Protein AF-A0A953C8E3-F1 (afdb_monomer_lite)

Sequence (201 aa):
MTFVEYAIRAIGLFYAFGAVFLIRQMAMAEVLDRALAAIELKGEQKKQVVRRWLLGAGAALTGASGVAALLMSSWALPLFAVNMVLQAGWLVWAATAFPPEDEEDALGRRRTMNAAFFYATVTVTVFALGFEGCLRPWDEWQSAVPVAAATLAYFVYLARSLSGMWRPARDDRPEPTDDYDPPKPDDDYLDDLAPIDRNRD

Secondary structure (DSSP, 8-state):
--HHHHHHHHHHHHHHHHHHHHHHHHHHHHHHHHHHHHHH-PPPPHHHHHHHHHHHHHHHHHHHHHHHHHTTBTTHHHHHHHHHHHHHHHHHHHHHHS---SHHHHHHHHHHHHHHHHHHHHHHHHHHHHHTT-SBPSS-HHHHHHHHHHHHHHHHHHHHHHHHTT-PPP--SPP--TT--PPPP-GGGSSS---------

pLDDT: mean 77.54, std 12.67, range [49.22, 94.56]

Structure (mmCIF, N/CA/C/O backbone):
data_AF-A0A953C8E3-F1
#
_entry.id   AF-A0A953C8E3-F1
#
loop_
_atom_site.group_PDB
_atom_site.id
_atom_site.type_symbol
_atom_site.label_atom_id
_atom_site.label_alt_id
_atom_site.label_comp_id
_atom_site.label_asym_id
_atom_site.label_entity_id
_atom_site.label_seq_id
_atom_site.pdbx_PDB_ins_code
_atom_site.Cartn_x
_atom_site.Cartn_y
_atom_site.Cartn_z
_atom_site.occupancy
_atom_site.B_iso_or_equiv
_atom_site.auth_seq_id
_atom_site.auth_comp_id
_atom_site.auth_asym_id
_atom_site.auth_atom_id
_atom_site.pdbx_PDB_model_num
ATOM 1 N N . MET A 1 1 ? 8.558 6.754 -24.030 1.00 60.25 1 MET A N 1
ATOM 2 C CA . MET A 1 1 ? 7.653 6.589 -22.878 1.00 60.25 1 MET A CA 1
ATOM 3 C C . MET A 1 1 ? 6.267 6.306 -23.408 1.00 60.25 1 MET A C 1
ATOM 5 O O . MET A 1 1 ? 5.758 7.107 -24.186 1.00 60.25 1 MET A O 1
ATOM 9 N N . THR A 1 2 ? 5.707 5.146 -23.082 1.00 84.12 2 THR A N 1
ATOM 10 C CA . THR A 1 2 ? 4.377 4.735 -23.556 1.00 84.12 2 THR A CA 1
ATOM 11 C C . THR A 1 2 ? 3.287 5.335 -22.657 1.00 84.12 2 THR A C 1
ATOM 13 O O . THR A 1 2 ? 3.536 5.680 -21.504 1.00 84.12 2 THR A O 1
ATOM 16 N N . PHE A 1 3 ? 2.058 5.487 -23.164 1.00 89.12 3 PHE A N 1
ATOM 17 C CA . PHE A 1 3 ? 0.912 5.974 -22.373 1.00 89.12 3 PHE A CA 1
ATOM 18 C C . PHE A 1 3 ? 0.700 5.156 -21.083 1.00 89.12 3 PHE A C 1
ATOM 20 O O . PHE A 1 3 ? 0.414 5.711 -20.022 1.00 89.12 3 PHE A O 1
ATOM 27 N N . VAL A 1 4 ? 0.915 3.841 -21.171 1.00 87.44 4 VAL A N 1
ATOM 28 C CA . VAL A 1 4 ? 0.785 2.887 -20.062 1.00 87.44 4 VAL A CA 1
ATOM 29 C C . VAL A 1 4 ? 1.763 3.202 -18.927 1.00 87.44 4 VAL A C 1
ATOM 31 O O . VAL A 1 4 ? 1.384 3.144 -17.758 1.00 87.44 4 VAL A O 1
ATOM 34 N N . GLU A 1 5 ? 2.993 3.617 -19.243 1.00 87.00 5 GLU A N 1
ATOM 35 C CA . GLU A 1 5 ? 3.969 4.000 -18.220 1.00 87.00 5 GLU A CA 1
ATOM 36 C C . GLU A 1 5 ? 3.501 5.206 -17.397 1.00 87.00 5 GLU A C 1
ATOM 38 O O . GLU A 1 5 ? 3.586 5.199 -16.167 1.00 87.00 5 GLU A O 1
ATOM 43 N N . TYR A 1 6 ? 2.982 6.242 -18.062 1.00 90.50 6 TYR A N 1
ATOM 44 C CA . TYR A 1 6 ? 2.448 7.420 -17.376 1.00 90.50 6 TYR A CA 1
ATOM 45 C C . TYR A 1 6 ? 1.225 7.076 -16.528 1.00 90.50 6 TYR A C 1
ATOM 47 O O . TYR A 1 6 ? 1.117 7.563 -15.402 1.00 90.50 6 TYR A O 1
ATOM 55 N N . ALA A 1 7 ? 0.344 6.207 -17.030 1.00 92.38 7 ALA A N 1
ATOM 56 C CA . ALA A 1 7 ? -0.814 5.735 -16.282 1.00 92.38 7 ALA A CA 1
ATOM 57 C C . ALA A 1 7 ? -0.392 5.012 -14.992 1.00 92.38 7 ALA A C 1
ATOM 59 O O . ALA A 1 7 ? -0.879 5.348 -13.914 1.00 92.38 7 ALA A O 1
ATOM 60 N N . ILE A 1 8 ? 0.573 4.089 -15.066 1.00 92.25 8 ILE A N 1
ATOM 61 C CA . ILE A 1 8 ? 1.075 3.368 -13.887 1.00 92.25 8 ILE A CA 1
ATOM 62 C C . ILE A 1 8 ? 1.775 4.297 -12.901 1.00 92.25 8 ILE A C 1
ATOM 64 O O . ILE A 1 8 ? 1.586 4.150 -11.696 1.00 92.25 8 ILE A O 1
ATOM 68 N N . ARG A 1 9 ? 2.518 5.302 -13.373 1.00 92.50 9 ARG A N 1
ATOM 69 C CA . ARG A 1 9 ? 3.100 6.312 -12.478 1.00 92.50 9 ARG A CA 1
ATOM 70 C C . ARG A 1 9 ? 2.033 7.139 -11.773 1.00 92.50 9 ARG A C 1
ATOM 72 O O . ARG A 1 9 ? 2.141 7.352 -10.570 1.00 92.50 9 ARG A O 1
ATOM 79 N N . ALA A 1 10 ? 0.996 7.570 -12.488 1.00 93.69 10 ALA A N 1
ATOM 80 C CA . ALA A 1 10 ? -0.120 8.303 -11.897 1.00 93.69 10 ALA A CA 1
ATOM 81 C C . ALA A 1 10 ? -0.870 7.454 -10.857 1.00 93.69 10 ALA A C 1
ATOM 83 O O . ALA A 1 10 ? -1.188 7.940 -9.774 1.00 93.69 10 ALA A O 1
ATOM 84 N N . ILE A 1 11 ? -1.084 6.168 -11.142 1.00 93.44 11 ILE A N 1
ATOM 85 C CA . ILE A 1 11 ? -1.693 5.215 -10.205 1.00 93.44 11 ILE A CA 1
ATOM 86 C C . ILE A 1 11 ? -0.783 4.973 -8.993 1.00 93.44 11 ILE A C 1
ATOM 88 O O . ILE A 1 11 ? -1.252 4.972 -7.856 1.00 93.44 11 ILE A O 1
ATOM 92 N N . GLY A 1 12 ? 0.524 4.819 -9.209 1.00 91.81 12 GLY A N 1
ATOM 93 C CA . GLY A 1 12 ? 1.506 4.679 -8.138 1.00 91.81 12 GLY A CA 1
ATOM 94 C C . GLY A 1 12 ? 1.523 5.897 -7.215 1.00 91.81 12 GLY A C 1
ATOM 95 O O . GLY A 1 12 ? 1.496 5.754 -5.992 1.00 91.81 12 GLY A O 1
ATOM 96 N N . LEU A 1 13 ? 1.458 7.096 -7.800 1.00 93.88 13 LEU A N 1
ATOM 97 C CA . LEU A 1 13 ? 1.312 8.355 -7.075 1.00 93.88 13 LEU A CA 1
ATOM 98 C C . LEU A 1 13 ? 0.013 8.381 -6.260 1.00 93.88 13 LEU A C 1
ATOM 100 O O . LEU A 1 13 ? 0.035 8.721 -5.078 1.00 93.88 13 LEU A O 1
ATOM 104 N N . PHE A 1 14 ? -1.104 7.978 -6.868 1.00 94.56 14 PHE A N 1
ATOM 105 C CA . PHE A 1 14 ? -2.400 7.885 -6.201 1.00 94.56 14 PHE A CA 1
ATOM 106 C C . PHE A 1 14 ? -2.356 6.946 -4.987 1.00 94.56 14 PHE A C 1
ATOM 108 O O . PHE A 1 14 ? -2.816 7.330 -3.915 1.00 94.56 14 PHE A O 1
ATOM 115 N N . TYR A 1 15 ? -1.755 5.760 -5.103 1.00 92.25 15 TYR A N 1
ATOM 116 C CA . TYR A 1 15 ? -1.621 4.833 -3.974 1.00 92.25 15 TYR A CA 1
ATOM 117 C C . TYR A 1 15 ? -0.673 5.344 -2.886 1.00 92.25 15 TYR A C 1
ATOM 119 O O . TYR A 1 15 ? -0.983 5.208 -1.701 1.00 92.25 15 TYR A O 1
ATOM 127 N N . ALA A 1 16 ? 0.437 5.984 -3.261 1.00 90.94 16 ALA A N 1
ATOM 128 C CA . ALA A 1 16 ? 1.352 6.594 -2.303 1.00 90.94 16 ALA A CA 1
ATOM 129 C C . ALA A 1 16 ? 0.674 7.735 -1.520 1.00 90.94 16 ALA A C 1
ATOM 131 O O . ALA A 1 16 ? 0.742 7.780 -0.294 1.00 90.94 16 ALA A O 1
ATOM 132 N N . PHE A 1 17 ? -0.043 8.646 -2.176 1.00 92.56 17 PHE A N 1
ATOM 133 C CA . PHE A 1 17 ? -0.767 9.688 -1.441 1.00 92.56 17 PHE A CA 1
ATOM 134 C C . PHE A 1 17 ? -1.961 9.129 -0.672 1.00 92.56 17 PHE A C 1
ATOM 136 O O . PHE A 1 17 ? -2.171 9.512 0.478 1.00 92.56 17 PHE A O 1
ATOM 143 N N . GLY A 1 18 ? -2.705 8.192 -1.259 1.00 89.19 18 GLY A N 1
ATOM 144 C CA . GLY A 1 18 ? -3.851 7.548 -0.624 1.00 89.19 18 GLY A CA 1
ATOM 145 C C . GLY A 1 18 ? -3.492 6.916 0.719 1.00 89.19 18 GLY A C 1
ATOM 146 O O . GLY A 1 18 ? -4.206 7.121 1.697 1.00 89.19 18 GLY A O 1
ATOM 147 N N . ALA A 1 19 ? -2.345 6.239 0.809 1.00 88.69 19 ALA A N 1
ATOM 148 C CA . ALA A 1 19 ? -1.855 5.673 2.064 1.00 88.69 19 ALA A CA 1
ATOM 149 C C . ALA A 1 19 ? -1.539 6.745 3.125 1.00 88.69 19 ALA A C 1
ATOM 151 O O . ALA A 1 19 ? -1.921 6.583 4.285 1.00 88.69 19 ALA A O 1
ATOM 152 N N . VAL A 1 20 ? -0.915 7.868 2.738 1.00 89.06 20 VAL A N 1
ATOM 153 C CA . VAL A 1 20 ? -0.669 9.002 3.652 1.00 89.06 20 VAL A CA 1
ATOM 154 C C . VAL A 1 20 ? -1.987 9.584 4.160 1.00 89.06 20 VAL A C 1
ATOM 156 O O . VAL A 1 20 ? -2.150 9.779 5.364 1.00 89.06 20 VAL A O 1
ATOM 159 N N . PHE A 1 21 ? -2.940 9.844 3.260 1.00 90.25 21 PHE A N 1
ATOM 160 C CA . PHE A 1 21 ? -4.250 10.385 3.624 1.00 90.25 21 PHE A CA 1
ATOM 161 C C . PHE A 1 21 ? -5.014 9.441 4.549 1.00 90.25 21 PHE A C 1
ATOM 163 O O . PHE A 1 21 ? -5.555 9.893 5.556 1.00 90.25 21 PHE A O 1
ATOM 170 N N . LEU A 1 22 ? -5.012 8.140 4.255 1.00 87.19 22 LEU A N 1
ATOM 171 C CA . LEU A 1 22 ? -5.698 7.138 5.062 1.00 87.19 22 LEU A CA 1
ATOM 172 C C . LEU A 1 22 ? -5.103 7.052 6.472 1.00 87.19 22 LEU A C 1
ATOM 174 O O . LEU A 1 22 ? -5.841 7.076 7.454 1.00 87.19 22 LEU A O 1
ATOM 178 N N . ILE A 1 23 ? -3.774 7.030 6.596 1.00 85.56 23 ILE A N 1
ATOM 179 C CA . ILE A 1 23 ? -3.101 7.031 7.904 1.00 85.56 23 ILE A CA 1
ATOM 180 C C . ILE A 1 23 ? -3.378 8.325 8.669 1.00 85.56 23 ILE A C 1
ATOM 182 O O . ILE A 1 23 ? -3.638 8.280 9.871 1.00 85.56 23 ILE A O 1
ATOM 186 N N . ARG A 1 24 ? -3.403 9.473 7.986 1.00 84.31 24 ARG A N 1
ATOM 187 C CA . ARG A 1 24 ? -3.761 10.753 8.607 1.00 84.31 24 ARG A CA 1
ATOM 188 C C . ARG A 1 24 ? -5.208 10.765 9.103 1.00 84.31 24 ARG A C 1
ATOM 190 O O . ARG A 1 24 ? -5.457 11.264 10.196 1.00 84.31 24 ARG A O 1
ATOM 197 N N . GLN A 1 25 ? -6.149 10.209 8.341 1.00 86.19 25 GLN A N 1
ATOM 198 C CA . GLN A 1 25 ? -7.539 10.088 8.784 1.00 86.19 25 GLN A CA 1
ATOM 199 C C . GLN A 1 25 ? -7.670 9.155 9.989 1.00 86.19 25 GLN A C 1
ATOM 201 O O . GLN A 1 25 ? -8.332 9.520 10.956 1.00 86.19 25 GLN A O 1
ATOM 206 N N . MET A 1 26 ? -6.972 8.014 9.990 1.00 82.69 26 MET A N 1
ATOM 207 C CA . MET A 1 26 ? -6.916 7.120 11.155 1.00 82.69 26 MET A CA 1
ATOM 208 C C . MET A 1 26 ? -6.316 7.806 12.393 1.00 82.69 26 MET A C 1
ATOM 210 O O . MET A 1 26 ? -6.722 7.505 13.513 1.00 82.69 26 MET A O 1
ATOM 214 N N . ALA A 1 27 ? -5.381 8.742 12.206 1.00 81.12 27 ALA A N 1
ATOM 215 C CA . ALA A 1 27 ? -4.831 9.549 13.295 1.00 81.12 27 ALA A CA 1
ATOM 216 C C . ALA A 1 27 ? -5.814 10.577 13.842 1.00 81.12 27 ALA A C 1
ATOM 218 O O . ALA A 1 27 ? -5.850 10.794 15.047 1.00 81.12 27 ALA A O 1
ATOM 219 N N . MET A 1 28 ? -6.625 11.189 12.982 1.00 80.88 28 MET A N 1
ATOM 220 C CA . MET A 1 28 ? -7.659 12.125 13.420 1.00 80.88 28 MET A CA 1
ATOM 221 C C . MET A 1 28 ? -8.814 11.416 14.130 1.00 80.88 28 MET A C 1
ATOM 223 O O . MET A 1 28 ? -9.260 11.901 15.167 1.00 80.88 28 MET A O 1
ATOM 227 N N . ALA A 1 29 ? -9.248 10.260 13.617 1.00 81.06 29 ALA A N 1
ATOM 228 C CA . ALA A 1 29 ? -10.282 9.440 14.249 1.00 81.06 29 ALA A CA 1
ATOM 229 C C . ALA A 1 29 ? -9.883 9.035 15.677 1.00 81.06 29 ALA A C 1
ATOM 231 O O . ALA A 1 29 ? -10.672 9.159 16.602 1.00 81.06 29 ALA A O 1
ATOM 232 N N . GLU A 1 30 ? -8.615 8.681 15.880 1.00 75.88 30 GLU A N 1
ATOM 233 C CA . GLU A 1 30 ? -8.100 8.307 17.198 1.00 75.88 30 GLU A CA 1
ATOM 234 C C . GLU A 1 30 ? -8.164 9.413 18.241 1.00 75.88 30 GLU A C 1
ATOM 236 O O . GLU A 1 30 ? -8.423 9.163 19.414 1.00 75.88 30 GLU A O 1
ATOM 241 N N . VAL A 1 31 ? -7.854 10.645 17.836 1.00 79.06 31 VAL A N 1
ATOM 242 C CA . VAL A 1 31 ? -7.895 11.784 18.757 1.00 79.06 31 VAL A CA 1
ATOM 243 C C . VAL A 1 31 ? -9.323 11.975 19.264 1.00 79.06 31 VAL A C 1
ATOM 245 O O . VAL A 1 31 ? -9.515 12.258 20.446 1.00 79.06 31 VAL A O 1
ATOM 248 N N . LEU A 1 32 ? -10.312 11.769 18.390 1.00 78.62 32 LEU A N 1
ATOM 249 C CA . LEU A 1 32 ? -11.722 11.816 18.751 1.00 78.62 32 LEU A CA 1
ATOM 250 C C . LEU A 1 32 ? -12.120 10.638 19.650 1.00 78.62 32 LEU A C 1
ATOM 252 O O . LEU A 1 32 ? -12.717 10.867 20.698 1.00 78.62 32 LEU A O 1
ATOM 256 N N . ASP A 1 33 ? -11.731 9.411 19.295 1.00 77.69 33 ASP A N 1
ATOM 257 C CA . ASP A 1 33 ? -12.028 8.212 20.091 1.00 77.69 33 ASP A CA 1
ATOM 258 C C . ASP A 1 33 ? -11.426 8.305 21.500 1.00 77.69 33 ASP A C 1
ATOM 260 O O . ASP A 1 33 ? -12.068 7.932 22.479 1.00 77.69 33 ASP A O 1
ATOM 264 N N . ARG A 1 34 ? -10.234 8.895 21.647 1.00 73.44 34 ARG A N 1
ATOM 265 C CA . ARG A 1 34 ? -9.626 9.174 22.959 1.00 73.44 34 ARG A CA 1
ATOM 266 C C . ARG A 1 34 ? -10.366 10.229 23.755 1.00 73.44 34 ARG A C 1
ATOM 268 O O . ARG A 1 34 ? -10.506 10.074 24.965 1.00 73.44 34 ARG A O 1
ATOM 275 N N . ALA A 1 35 ? -10.807 11.299 23.099 1.00 78.62 35 ALA A N 1
ATOM 276 C CA . ALA A 1 35 ? -11.598 12.331 23.757 1.00 78.62 35 ALA A CA 1
ATOM 277 C C . ALA A 1 35 ? -12.918 11.746 24.285 1.00 78.62 35 ALA A C 1
ATOM 279 O O . ALA A 1 35 ? -13.309 12.044 25.409 1.00 78.62 35 ALA A O 1
ATOM 280 N N . LEU A 1 36 ? -13.554 10.861 23.513 1.00 74.25 36 LEU A N 1
ATOM 281 C CA . LEU A 1 36 ? -14.757 10.139 23.927 1.00 74.25 36 LEU A CA 1
ATOM 282 C C . LEU A 1 36 ? -14.471 9.128 25.043 1.00 74.25 36 LEU A C 1
ATOM 284 O O . LEU A 1 36 ? -15.185 9.112 26.040 1.00 74.25 36 LEU A O 1
ATOM 288 N N . ALA A 1 37 ? -13.404 8.333 24.936 1.00 73.31 37 ALA A N 1
ATOM 289 C CA . ALA A 1 37 ? -13.030 7.357 25.960 1.00 73.31 37 ALA A CA 1
ATOM 290 C C . ALA A 1 37 ? -12.701 8.015 27.311 1.00 73.31 37 ALA A C 1
ATOM 292 O O . ALA A 1 37 ? -13.048 7.472 28.359 1.00 73.31 37 ALA A O 1
ATOM 293 N N . ALA A 1 38 ? -12.087 9.203 27.296 1.00 73.56 38 ALA A N 1
ATOM 294 C CA . ALA A 1 38 ? -11.837 9.991 28.502 1.00 73.56 38 ALA A CA 1
ATOM 295 C C . ALA A 1 38 ? -13.134 10.461 29.186 1.00 73.56 38 ALA A C 1
ATOM 297 O O . ALA A 1 38 ? -13.156 10.619 30.403 1.00 73.56 38 ALA A O 1
ATOM 298 N N . ILE A 1 39 ? -14.211 10.659 28.418 1.00 74.31 39 ILE A N 1
ATOM 299 C CA . ILE A 1 39 ? -15.534 11.027 28.940 1.00 74.31 39 ILE A CA 1
ATOM 300 C C . ILE A 1 39 ? -16.302 9.780 29.405 1.00 74.31 39 ILE A C 1
ATOM 302 O O . ILE A 1 39 ? -16.949 9.811 30.448 1.00 74.31 39 ILE A O 1
ATOM 306 N N . GLU A 1 40 ? -16.234 8.675 28.657 1.00 72.94 40 GLU A N 1
ATOM 307 C CA . GLU A 1 40 ? -17.013 7.461 28.934 1.00 72.94 40 GLU A CA 1
ATOM 308 C C . GLU A 1 40 ? -16.367 6.488 29.939 1.00 72.94 40 GLU A C 1
ATOM 310 O O . GLU A 1 40 ? -17.033 5.536 30.348 1.00 72.94 40 GLU A O 1
ATOM 315 N N . LEU A 1 41 ? -15.096 6.674 30.337 1.00 59.59 41 LEU A N 1
ATOM 316 C CA . LEU A 1 41 ? -14.345 5.776 31.245 1.00 59.59 41 LEU A CA 1
ATOM 317 C C . LEU A 1 41 ? -14.308 4.296 30.793 1.00 59.59 41 LEU A C 1
ATOM 319 O O . LEU A 1 41 ? -13.988 3.396 31.574 1.00 59.59 41 LEU A O 1
ATOM 323 N N . LYS A 1 42 ? -14.619 4.014 29.523 1.00 57.06 42 LYS A N 1
ATOM 324 C CA . LYS A 1 42 ? -14.609 2.662 28.954 1.00 57.06 42 LYS A CA 1
ATOM 325 C C . LYS A 1 42 ? -13.252 2.354 28.330 1.00 57.06 42 LYS A C 1
ATOM 327 O O . LYS A 1 42 ? -12.775 3.071 27.456 1.00 57.06 42 LYS A O 1
ATOM 332 N N . GLY A 1 43 ? -12.649 1.250 28.769 1.00 53.16 43 GLY A N 1
ATOM 333 C CA . GLY A 1 43 ? -11.405 0.735 28.200 1.00 53.16 43 GLY A CA 1
ATOM 334 C C . GLY A 1 43 ? -11.565 0.297 26.740 1.00 53.16 43 GLY A C 1
ATOM 335 O O . GLY A 1 43 ? -12.585 -0.274 26.350 1.00 53.16 43 GLY A O 1
ATOM 336 N N . GLU A 1 44 ? -10.528 0.549 25.944 1.00 56.56 44 GLU A N 1
ATOM 337 C CA . GLU A 1 44 ? -10.477 0.250 24.512 1.00 56.56 44 GLU A CA 1
ATOM 338 C C . GLU A 1 44 ? -10.624 -1.263 24.247 1.00 56.56 44 GLU A C 1
ATOM 340 O O . GLU A 1 44 ? -9.936 -2.103 24.840 1.00 56.56 44 GLU A O 1
ATOM 345 N N . GLN A 1 45 ? -11.541 -1.652 23.354 1.00 59.78 45 GLN A N 1
ATOM 346 C CA . GLN A 1 45 ? -11.783 -3.066 23.064 1.00 59.78 45 GLN A CA 1
ATOM 347 C C . GLN A 1 45 ? -10.639 -3.649 22.221 1.00 59.78 45 GLN A C 1
ATOM 349 O O . GLN A 1 45 ? -10.372 -3.187 21.113 1.00 59.78 45 GLN A O 1
ATOM 354 N N . LYS A 1 46 ? -10.027 -4.757 22.669 1.00 59.91 46 LYS A N 1
ATOM 355 C CA . LYS A 1 46 ? -8.912 -5.453 21.977 1.00 59.91 46 LYS A CA 1
ATOM 356 C C . LYS A 1 46 ? -9.154 -5.737 20.480 1.00 59.91 46 LYS A C 1
ATOM 358 O O . LYS A 1 46 ? -8.204 -5.824 19.707 1.00 59.91 46 LYS A O 1
ATOM 363 N N . LYS A 1 47 ? -10.414 -5.874 20.049 1.00 61.62 47 LYS A N 1
ATOM 364 C CA . LYS A 1 47 ? -10.789 -6.076 18.637 1.00 61.62 47 LYS A CA 1
ATOM 365 C C . LYS A 1 47 ? -10.538 -4.838 17.761 1.00 61.62 47 LYS A C 1
ATOM 367 O O . LYS A 1 47 ? -10.162 -4.992 16.600 1.00 61.62 47 LYS A O 1
ATOM 372 N N . GLN A 1 48 ? -10.705 -3.630 18.302 1.00 65.12 48 GLN A N 1
ATOM 373 C CA . GLN A 1 48 ? -10.479 -2.377 17.571 1.00 65.12 48 GLN A CA 1
ATOM 374 C C . GLN A 1 48 ? -8.986 -2.158 17.296 1.00 65.12 48 GLN A C 1
ATOM 376 O O . GLN A 1 48 ? -8.611 -1.838 16.169 1.00 65.12 48 GLN A O 1
ATOM 381 N N . VAL A 1 49 ? -8.136 -2.480 18.275 1.00 67.50 49 VAL A N 1
ATOM 382 C CA . VAL A 1 49 ? -6.666 -2.473 18.170 1.00 67.50 49 VAL A CA 1
ATOM 383 C C . VAL A 1 49 ? -6.191 -3.355 17.005 1.00 67.50 49 VAL A C 1
ATOM 385 O O . VAL A 1 49 ? -5.462 -2.896 16.128 1.00 67.50 49 VAL A O 1
ATOM 388 N N . VAL A 1 50 ? -6.646 -4.610 16.928 1.00 68.12 50 VAL A N 1
ATOM 389 C CA . VAL A 1 50 ? -6.233 -5.533 15.851 1.00 68.12 50 VAL A CA 1
ATOM 390 C C . VAL A 1 50 ? -6.713 -5.053 14.479 1.00 68.12 50 VAL A C 1
ATOM 392 O O . VAL A 1 50 ? -5.930 -5.021 13.529 1.00 68.12 50 VAL A O 1
ATOM 395 N N . ARG A 1 51 ? -7.981 -4.630 14.369 1.00 71.31 51 ARG A N 1
ATOM 396 C CA . ARG A 1 51 ? -8.548 -4.105 13.115 1.00 71.31 51 ARG A CA 1
ATOM 397 C C . ARG A 1 51 ? -7.745 -2.911 12.606 1.00 71.31 51 ARG A C 1
ATOM 399 O O . ARG A 1 51 ? -7.429 -2.830 11.423 1.00 71.31 51 ARG A O 1
ATOM 406 N N . ARG A 1 52 ? -7.382 -2.005 13.505 1.00 72.88 52 ARG A N 1
ATOM 407 C CA . ARG A 1 52 ? -6.622 -0.801 13.184 1.00 72.88 52 ARG A CA 1
ATOM 408 C C . ARG A 1 52 ? -5.188 -1.103 12.764 1.00 72.88 52 ARG A C 1
ATOM 410 O O . ARG A 1 52 ? -4.691 -0.475 11.832 1.00 72.88 52 ARG A O 1
ATOM 417 N N . TRP A 1 53 ? -4.548 -2.095 13.383 1.00 75.31 53 TRP A N 1
ATOM 418 C CA . TRP A 1 53 ? -3.220 -2.543 12.966 1.00 75.31 53 TRP A CA 1
ATOM 419 C C . TRP A 1 53 ? -3.246 -3.133 11.555 1.00 75.31 53 TRP A C 1
ATOM 421 O O . TRP A 1 53 ? -2.427 -2.759 10.719 1.00 75.31 53 TRP A O 1
ATOM 431 N N . LEU A 1 54 ? -4.234 -3.981 11.256 1.00 77.31 54 LEU A N 1
ATOM 432 C CA . LEU A 1 54 ? -4.403 -4.572 9.927 1.00 77.31 54 LEU A CA 1
ATOM 433 C C . LEU A 1 54 ? -4.675 -3.512 8.851 1.00 77.31 54 LEU A C 1
ATOM 435 O O . LEU A 1 54 ? -4.062 -3.551 7.785 1.00 77.31 54 LEU A O 1
ATOM 439 N N . LEU A 1 55 ? -5.534 -2.529 9.141 1.00 80.75 55 LEU A N 1
ATOM 440 C CA . LEU A 1 55 ? -5.812 -1.419 8.224 1.00 80.75 55 LEU A CA 1
ATOM 441 C C . LEU A 1 55 ? -4.580 -0.531 8.003 1.00 80.75 55 LEU A C 1
ATOM 443 O O . LEU A 1 55 ? -4.275 -0.175 6.866 1.00 80.75 55 LEU A O 1
ATOM 447 N N . GLY A 1 56 ? -3.838 -0.216 9.067 1.00 82.81 56 GLY A N 1
ATOM 448 C CA . GLY A 1 56 ? -2.597 0.554 8.992 1.00 82.81 56 GLY A CA 1
ATOM 449 C C . GLY A 1 56 ? -1.502 -0.158 8.197 1.00 82.81 56 GLY A C 1
ATOM 450 O O . GLY A 1 56 ? -0.888 0.447 7.317 1.00 82.81 56 GLY A O 1
ATOM 451 N N . ALA A 1 57 ? -1.291 -1.449 8.459 1.00 83.06 57 ALA A N 1
ATOM 452 C CA . ALA A 1 57 ? -0.326 -2.272 7.736 1.00 83.06 57 ALA A CA 1
ATOM 453 C C . ALA A 1 57 ? -0.698 -2.408 6.251 1.00 83.06 57 ALA A C 1
ATOM 455 O O . ALA A 1 57 ? 0.157 -2.224 5.384 1.00 83.06 57 ALA A O 1
ATOM 456 N N . GLY A 1 58 ? -1.979 -2.648 5.945 1.00 85.81 58 GLY A N 1
ATOM 457 C CA . GLY A 1 58 ? -2.481 -2.708 4.571 1.00 85.81 58 GLY A CA 1
ATOM 458 C C . GLY A 1 58 ? -2.329 -1.380 3.824 1.00 85.81 58 GLY A C 1
ATOM 459 O O . GLY A 1 58 ? -1.903 -1.364 2.666 1.00 85.81 58 GLY A O 1
ATOM 460 N N . ALA A 1 59 ? -2.596 -0.252 4.491 1.00 86.31 59 ALA A N 1
ATOM 461 C CA . ALA A 1 59 ? -2.377 1.081 3.934 1.00 86.31 59 ALA A CA 1
ATOM 462 C C . ALA A 1 59 ? -0.895 1.319 3.616 1.00 86.31 59 ALA A C 1
ATOM 464 O O . ALA A 1 59 ? -0.561 1.735 2.506 1.00 86.31 59 ALA A O 1
ATOM 465 N N . ALA A 1 60 ? -0.000 1.000 4.556 1.00 86.50 60 ALA A N 1
ATOM 466 C CA . ALA A 1 60 ? 1.437 1.167 4.372 1.00 86.50 60 ALA A CA 1
ATOM 467 C C . ALA A 1 60 ? 1.984 0.299 3.231 1.00 86.50 60 ALA A C 1
ATOM 469 O O . ALA A 1 60 ? 2.754 0.786 2.403 1.00 86.50 60 ALA A O 1
ATOM 470 N N . LEU A 1 61 ? 1.540 -0.957 3.138 1.00 88.25 61 LEU A N 1
ATOM 471 C CA . LEU A 1 61 ? 1.928 -1.865 2.061 1.00 88.25 61 LEU A CA 1
ATOM 472 C C . LEU A 1 61 ? 1.400 -1.403 0.693 1.00 88.25 61 LEU A C 1
ATOM 474 O O . LEU A 1 61 ? 2.123 -1.452 -0.304 1.00 88.25 61 LEU A O 1
ATOM 478 N N . THR A 1 62 ? 0.168 -0.893 0.643 1.00 90.06 62 THR A N 1
ATOM 479 C CA . THR A 1 62 ? -0.419 -0.322 -0.581 1.00 90.06 62 THR A CA 1
ATOM 480 C C . THR A 1 62 ? 0.344 0.918 -1.036 1.00 90.06 62 THR A C 1
ATOM 482 O O . THR A 1 62 ? 0.680 1.035 -2.215 1.00 90.06 62 THR A O 1
ATOM 485 N N . GLY A 1 63 ? 0.698 1.806 -0.105 1.00 88.25 63 GLY A N 1
ATOM 486 C CA . GLY A 1 63 ? 1.524 2.975 -0.393 1.00 88.25 63 GLY A CA 1
ATOM 487 C C . GLY A 1 63 ? 2.923 2.599 -0.885 1.00 88.25 63 GLY A C 1
ATOM 488 O O . GLY A 1 63 ? 3.374 3.133 -1.894 1.00 88.25 63 GLY A O 1
ATOM 489 N N . ALA A 1 64 ? 3.579 1.628 -0.240 1.00 88.25 64 ALA A N 1
ATOM 490 C CA . ALA A 1 64 ? 4.885 1.116 -0.664 1.00 88.25 64 ALA A CA 1
ATOM 491 C C . ALA A 1 64 ? 4.838 0.507 -2.077 1.00 88.25 64 ALA A C 1
ATOM 493 O O . ALA A 1 64 ? 5.704 0.795 -2.903 1.00 88.25 64 ALA A O 1
ATOM 494 N N . SER A 1 65 ? 3.786 -0.258 -2.383 1.00 89.19 65 SER A N 1
ATOM 495 C CA . SER A 1 65 ? 3.524 -0.768 -3.736 1.00 89.19 65 SER A CA 1
ATOM 496 C C . SER A 1 65 ? 3.389 0.385 -4.740 1.00 89.19 65 SER A C 1
ATOM 498 O O . SER A 1 65 ? 3.989 0.356 -5.814 1.00 89.19 65 SER A O 1
ATOM 500 N N . GLY A 1 66 ? 2.663 1.445 -4.366 1.00 90.75 66 GLY A N 1
ATOM 501 C CA . GLY A 1 66 ? 2.509 2.658 -5.168 1.00 90.75 66 GLY A CA 1
ATOM 502 C C . GLY A 1 66 ? 3.825 3.383 -5.450 1.00 90.75 66 GLY A C 1
ATOM 503 O O . GLY A 1 66 ? 4.088 3.745 -6.595 1.00 90.75 66 GLY A O 1
ATOM 504 N N . VAL A 1 67 ? 4.689 3.537 -4.442 1.00 89.00 67 VAL A N 1
ATOM 505 C CA . VAL A 1 67 ? 6.029 4.132 -4.598 1.00 89.00 67 VAL A CA 1
ATOM 506 C C . VAL A 1 67 ? 6.890 3.300 -5.550 1.00 89.00 67 VAL A C 1
ATOM 508 O O . VAL A 1 67 ? 7.519 3.857 -6.450 1.00 89.00 67 VAL A O 1
ATOM 511 N N . ALA A 1 68 ? 6.876 1.972 -5.419 1.00 87.62 68 ALA A N 1
ATOM 512 C CA . ALA A 1 68 ? 7.618 1.091 -6.316 1.00 87.62 68 ALA A CA 1
ATOM 513 C C . ALA A 1 68 ? 7.129 1.194 -7.776 1.00 87.6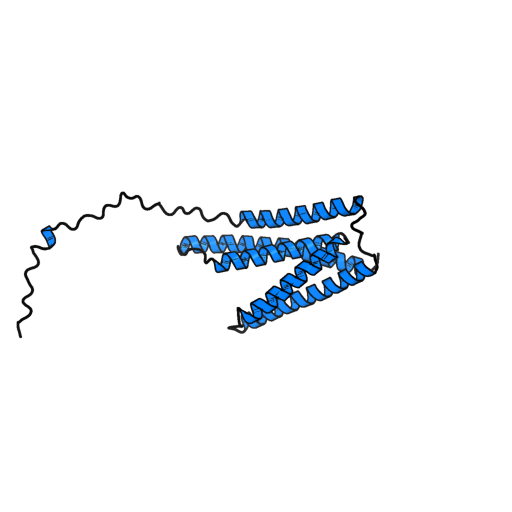2 68 ALA A C 1
ATOM 515 O O . ALA A 1 68 ? 7.951 1.273 -8.691 1.00 87.62 68 ALA A O 1
ATOM 516 N N . ALA A 1 69 ? 5.811 1.269 -7.998 1.00 88.56 69 ALA A N 1
ATOM 517 C CA . ALA A 1 69 ? 5.228 1.495 -9.325 1.00 88.56 69 ALA A CA 1
ATOM 518 C C . ALA A 1 69 ? 5.545 2.891 -9.887 1.00 88.56 69 ALA A C 1
ATOM 520 O O . ALA A 1 69 ? 5.899 3.022 -11.058 1.00 88.56 69 ALA A O 1
ATOM 521 N N . LEU A 1 70 ? 5.485 3.935 -9.056 1.00 90.62 70 LEU A N 1
ATOM 522 C CA . LEU A 1 70 ? 5.850 5.302 -9.436 1.00 90.62 70 LEU A CA 1
ATOM 523 C C . LEU A 1 70 ? 7.303 5.382 -9.923 1.00 90.62 70 LEU A C 1
ATOM 525 O O . LEU A 1 70 ? 7.608 6.076 -10.895 1.00 90.62 70 LEU A O 1
ATOM 529 N N . LEU A 1 71 ? 8.192 4.639 -9.267 1.00 88.12 71 LEU A N 1
ATOM 530 C CA . LEU A 1 71 ? 9.609 4.561 -9.611 1.00 88.12 71 LEU A CA 1
ATOM 531 C C . LEU A 1 71 ? 9.906 3.560 -10.739 1.00 88.12 71 LEU A C 1
ATOM 533 O O . LEU A 1 71 ? 11.063 3.456 -11.155 1.00 88.12 71 LEU A O 1
ATOM 537 N N . MET A 1 72 ? 8.877 2.877 -11.261 1.00 88.19 72 MET A N 1
ATOM 538 C CA . MET A 1 72 ? 8.982 1.829 -12.281 1.00 88.19 72 MET A CA 1
ATOM 539 C C . MET A 1 72 ? 10.002 0.757 -11.900 1.00 88.19 72 MET A C 1
ATOM 541 O O . MET A 1 72 ? 10.854 0.394 -12.701 1.00 88.19 72 MET A O 1
ATOM 545 N N . SER A 1 73 ? 9.964 0.286 -10.656 1.00 85.94 73 SER A N 1
ATOM 546 C CA . SER A 1 73 ? 10.903 -0.720 -10.160 1.00 85.94 73 SER A CA 1
ATOM 547 C C . SER A 1 73 ? 10.317 -2.122 -10.221 1.00 85.94 73 SER A C 1
ATOM 549 O O . SER A 1 73 ? 9.134 -2.320 -9.948 1.00 85.94 73 SER A O 1
ATOM 551 N N . SER A 1 74 ? 11.165 -3.113 -10.492 1.00 85.94 74 SER A N 1
ATOM 552 C CA . SER A 1 74 ? 10.826 -4.537 -10.398 1.00 85.94 74 SER A CA 1
ATOM 553 C C . SER A 1 74 ? 10.338 -4.957 -9.005 1.00 85.94 74 SER A C 1
ATOM 555 O O . SER A 1 74 ? 9.571 -5.911 -8.904 1.00 85.94 74 SER A O 1
ATOM 557 N N . TRP A 1 75 ? 10.671 -4.205 -7.945 1.00 84.75 75 TRP A N 1
ATOM 558 C CA . TRP A 1 75 ? 10.105 -4.384 -6.599 1.00 84.75 75 TRP A CA 1
ATOM 559 C C . TRP A 1 75 ? 8.585 -4.207 -6.542 1.00 84.75 75 TRP A C 1
ATOM 561 O O . TRP A 1 75 ? 7.948 -4.695 -5.607 1.00 84.75 75 TRP A O 1
ATOM 571 N N . ALA A 1 76 ? 7.981 -3.560 -7.543 1.00 86.69 76 ALA A N 1
ATOM 572 C CA . ALA A 1 76 ? 6.533 -3.488 -7.659 1.00 86.69 76 ALA A CA 1
ATOM 573 C C . ALA A 1 76 ? 5.913 -4.891 -7.771 1.00 86.69 76 ALA A C 1
ATOM 575 O O . ALA A 1 76 ? 4.887 -5.138 -7.150 1.00 86.69 76 ALA A O 1
ATOM 576 N N . LEU A 1 77 ? 6.552 -5.836 -8.470 1.00 90.00 77 LEU A N 1
ATOM 577 C CA . LEU A 1 77 ? 6.028 -7.195 -8.655 1.00 90.00 77 LEU A CA 1
ATOM 578 C C . LEU A 1 77 ? 5.766 -7.914 -7.318 1.00 90.00 77 LEU A C 1
ATOM 580 O O . LEU A 1 77 ? 4.607 -8.248 -7.049 1.00 90.00 77 LEU A O 1
ATOM 584 N N . PRO A 1 78 ? 6.772 -8.126 -6.440 1.00 90.75 78 PRO A N 1
ATOM 585 C CA . PRO A 1 78 ? 6.538 -8.802 -5.169 1.00 90.75 78 PRO A CA 1
ATOM 586 C C . PRO A 1 78 ? 5.636 -7.994 -4.229 1.00 90.75 78 PRO A C 1
ATOM 588 O O . PRO A 1 78 ? 4.814 -8.589 -3.539 1.00 90.75 78 PRO A O 1
ATOM 591 N N . LEU A 1 79 ? 5.731 -6.659 -4.208 1.00 88.44 79 LEU A N 1
ATOM 592 C CA . LEU A 1 79 ? 4.901 -5.831 -3.323 1.00 88.44 79 LEU A CA 1
ATOM 593 C C . LEU A 1 79 ? 3.416 -5.893 -3.697 1.00 88.44 79 LEU A C 1
ATOM 595 O O . LEU A 1 79 ? 2.579 -6.136 -2.826 1.00 88.44 79 LEU A O 1
ATOM 599 N N . PHE A 1 80 ? 3.095 -5.753 -4.987 1.00 91.38 80 PHE A N 1
ATOM 600 C CA . PHE A 1 80 ? 1.725 -5.900 -5.470 1.00 91.38 80 PHE A CA 1
ATOM 601 C C . PHE A 1 80 ? 1.204 -7.324 -5.267 1.00 91.38 80 PHE A C 1
ATOM 603 O O . PHE A 1 80 ? 0.064 -7.489 -4.841 1.00 91.38 80 PHE A O 1
ATOM 610 N N . ALA A 1 81 ? 2.031 -8.349 -5.496 1.00 91.94 81 ALA A N 1
ATOM 611 C CA . ALA A 1 81 ? 1.637 -9.739 -5.275 1.00 91.94 81 ALA A CA 1
ATOM 612 C C . ALA A 1 81 ? 1.290 -10.021 -3.809 1.00 91.94 81 ALA A C 1
ATOM 614 O O . ALA A 1 81 ? 0.208 -10.529 -3.516 1.00 91.94 81 ALA A O 1
ATOM 615 N N . VAL A 1 82 ? 2.179 -9.656 -2.879 1.00 92.44 82 VAL A N 1
ATOM 616 C CA . VAL A 1 82 ? 1.956 -9.856 -1.440 1.00 92.44 82 VAL A CA 1
ATOM 617 C C . VAL A 1 82 ? 0.722 -9.084 -0.980 1.00 92.44 82 VAL A C 1
ATOM 619 O O . VAL A 1 82 ? -0.120 -9.639 -0.275 1.00 92.44 82 VAL A O 1
ATOM 622 N N . ASN A 1 83 ? 0.565 -7.830 -1.410 1.00 90.94 83 ASN A N 1
ATOM 623 C CA . ASN A 1 83 ? -0.599 -7.029 -1.044 1.00 90.94 83 ASN A CA 1
ATOM 624 C C . ASN A 1 83 ? -1.903 -7.618 -1.602 1.00 90.94 83 ASN A C 1
ATOM 626 O O . ASN A 1 83 ? -2.902 -7.682 -0.891 1.00 90.94 83 ASN A O 1
ATOM 630 N N . MET A 1 84 ? -1.888 -8.109 -2.842 1.00 89.62 84 MET A N 1
ATOM 631 C CA . MET A 1 84 ? -3.045 -8.752 -3.462 1.00 89.62 84 MET A CA 1
ATOM 632 C C . MET A 1 84 ? -3.458 -10.021 -2.707 1.00 89.62 84 MET A C 1
ATOM 634 O O . MET A 1 84 ? -4.641 -10.208 -2.424 1.00 89.62 84 MET A O 1
ATOM 638 N N . VAL A 1 85 ? -2.495 -10.864 -2.317 1.00 90.94 85 VAL A N 1
ATOM 639 C CA . VAL A 1 85 ? -2.760 -12.068 -1.509 1.00 90.94 85 VAL A CA 1
ATOM 640 C C . VAL A 1 85 ? -3.363 -11.697 -0.155 1.00 90.94 85 VAL A C 1
ATOM 642 O O . VAL A 1 85 ? -4.347 -12.306 0.262 1.00 90.94 85 VAL A O 1
ATOM 645 N N . LEU A 1 86 ? -2.823 -10.676 0.516 1.00 87.81 86 LEU A N 1
ATOM 646 C CA . LEU A 1 86 ? -3.344 -10.215 1.804 1.00 87.81 86 LEU A CA 1
ATOM 647 C C . LEU A 1 86 ? -4.759 -9.636 1.684 1.00 87.81 86 LEU A C 1
ATOM 649 O O . LEU A 1 86 ? -5.615 -9.972 2.498 1.00 87.81 86 LEU A O 1
ATOM 653 N N . GLN A 1 87 ? -5.034 -8.816 0.666 1.00 86.19 87 GLN A N 1
ATOM 654 C CA . GLN A 1 87 ? -6.370 -8.256 0.434 1.00 86.19 87 GLN A CA 1
ATOM 655 C C . GLN A 1 87 ? -7.393 -9.340 0.085 1.00 86.19 87 GLN A C 1
ATOM 657 O O . GLN A 1 87 ? -8.497 -9.338 0.631 1.00 86.19 87 GLN A O 1
ATOM 662 N N . ALA A 1 88 ? -7.031 -10.288 -0.782 1.00 85.69 88 ALA A N 1
ATOM 663 C CA . ALA A 1 88 ? -7.898 -11.405 -1.141 1.00 85.69 88 ALA A CA 1
ATOM 664 C C . ALA A 1 88 ? -8.176 -12.307 0.070 1.00 85.69 88 ALA A C 1
ATOM 666 O O . ALA A 1 88 ? -9.332 -12.624 0.349 1.00 85.69 88 ALA A O 1
ATOM 667 N N . GLY A 1 89 ? -7.136 -12.660 0.832 1.00 86.25 89 GLY A N 1
ATOM 668 C CA . GLY A 1 89 ? -7.265 -13.449 2.056 1.00 86.25 89 GLY A CA 1
ATOM 669 C C . GLY A 1 89 ? -8.133 -12.753 3.103 1.00 86.25 89 GLY A C 1
ATOM 670 O O . GLY A 1 89 ? -9.022 -13.378 3.681 1.00 86.25 89 GLY A O 1
ATOM 671 N N . TRP A 1 90 ? -7.942 -11.443 3.290 1.00 82.56 90 TRP A N 1
ATOM 672 C CA . TRP A 1 90 ? -8.790 -10.636 4.163 1.00 82.56 90 TRP A CA 1
ATOM 673 C C . TRP A 1 90 ? -10.247 -10.646 3.712 1.00 82.56 90 TRP A C 1
ATOM 675 O O . TRP A 1 90 ? -11.123 -10.833 4.547 1.00 82.56 90 TRP A O 1
ATOM 685 N N . LEU A 1 91 ? -10.529 -10.473 2.418 1.00 82.00 91 LEU A N 1
ATOM 686 C CA . LEU A 1 91 ? -11.902 -10.461 1.912 1.00 82.00 91 LEU A CA 1
ATOM 687 C C . LEU A 1 91 ? -12.604 -11.804 2.097 1.00 82.00 91 LEU A C 1
ATOM 689 O O . LEU A 1 91 ? -13.756 -11.823 2.526 1.00 82.00 91 LEU A O 1
ATOM 693 N N . VAL A 1 92 ? -11.912 -12.912 1.825 1.00 85.00 92 VAL A N 1
ATOM 694 C CA . VAL A 1 92 ? -12.448 -14.262 2.051 1.00 85.00 92 VAL A CA 1
ATOM 695 C C . VAL A 1 92 ? -12.749 -14.471 3.534 1.00 85.00 92 VAL A C 1
ATOM 697 O O . VAL A 1 92 ? -13.843 -14.907 3.887 1.00 85.00 92 VAL A O 1
ATOM 700 N N . TRP A 1 93 ? -11.818 -14.100 4.415 1.00 84.69 93 TRP A N 1
ATOM 701 C CA . TRP A 1 93 ? -12.025 -14.217 5.855 1.00 84.69 93 TRP A CA 1
ATOM 702 C C . TRP A 1 93 ? -13.159 -13.310 6.346 1.00 84.69 93 TRP A C 1
ATOM 704 O O . TRP A 1 93 ? -14.076 -13.784 7.014 1.00 84.69 93 TRP A O 1
ATOM 714 N N . ALA A 1 94 ? -13.159 -12.033 5.964 1.00 77.62 94 ALA A N 1
ATOM 715 C CA . ALA A 1 94 ? -14.164 -11.055 6.366 1.00 77.62 94 ALA A CA 1
ATOM 716 C C . ALA A 1 94 ? -15.571 -11.436 5.885 1.00 77.62 94 ALA A C 1
ATOM 718 O O . ALA A 1 94 ? -16.530 -11.246 6.629 1.00 77.62 94 ALA A O 1
ATOM 719 N N . ALA A 1 95 ? -15.698 -12.028 4.692 1.00 77.38 95 ALA A N 1
ATOM 720 C CA . ALA A 1 95 ? -16.971 -12.540 4.189 1.00 77.38 95 ALA A CA 1
ATOM 721 C C . ALA A 1 95 ? -17.565 -13.632 5.094 1.00 77.38 95 ALA A C 1
ATOM 723 O O . ALA A 1 95 ? -18.785 -13.721 5.210 1.00 77.38 95 ALA A O 1
ATOM 724 N N . THR A 1 96 ? -16.715 -14.430 5.747 1.00 77.00 96 THR A N 1
ATOM 725 C CA . THR A 1 96 ? -17.143 -15.500 6.664 1.00 77.00 96 THR A CA 1
ATOM 726 C C . THR A 1 96 ? -17.279 -15.047 8.118 1.00 77.00 96 THR A C 1
ATOM 728 O O . THR A 1 96 ? -18.186 -15.493 8.812 1.00 77.00 96 THR A O 1
ATOM 731 N N . ALA A 1 97 ? -16.397 -14.163 8.589 1.00 76.38 97 ALA A N 1
ATOM 732 C CA . ALA A 1 97 ? -16.317 -13.759 9.991 1.00 76.38 97 ALA A CA 1
ATOM 733 C C . ALA A 1 97 ? -17.301 -12.639 10.358 1.00 76.38 97 ALA A C 1
ATOM 735 O O . ALA A 1 97 ? -17.690 -12.527 11.518 1.00 76.38 97 ALA A O 1
ATOM 736 N N . PHE A 1 98 ? -17.699 -11.821 9.382 1.00 69.69 98 PHE A N 1
ATOM 737 C CA . PHE A 1 98 ? -18.635 -10.717 9.566 1.00 69.69 98 PHE A CA 1
ATOM 738 C C . PHE A 1 98 ? -19.675 -10.760 8.441 1.00 69.69 98 PHE A C 1
ATOM 740 O O . PHE A 1 98 ? -19.441 -10.188 7.376 1.00 69.69 98 PHE A O 1
ATOM 747 N N . PRO A 1 99 ? -20.809 -11.460 8.598 1.00 73.94 99 PRO A N 1
ATOM 748 C CA . PRO A 1 99 ? -21.941 -11.362 7.671 1.00 73.94 99 PRO A CA 1
ATOM 749 C C . PRO A 1 99 ? -22.516 -9.930 7.658 1.00 73.94 99 PRO A C 1
ATOM 751 O O . PRO A 1 99 ? -22.326 -9.218 8.638 1.00 73.94 99 PRO A O 1
ATOM 754 N N . PRO A 1 100 ? -23.120 -9.440 6.557 1.00 74.50 100 PRO A N 1
ATOM 755 C CA . PRO A 1 100 ? -23.667 -8.083 6.522 1.00 74.50 100 PRO A CA 1
ATOM 756 C C . PRO A 1 100 ? -24.935 -8.039 7.362 1.00 74.50 100 PRO A C 1
ATOM 758 O O . PRO A 1 100 ? -25.828 -8.856 7.137 1.00 74.50 100 PRO A O 1
ATOM 761 N N . GLU A 1 101 ? -24.993 -7.113 8.314 1.00 77.06 101 GLU A N 1
ATOM 762 C CA . GLU A 1 101 ? -26.144 -6.974 9.209 1.00 77.06 101 GLU A CA 1
ATOM 763 C C . GLU A 1 101 ? -27.157 -5.956 8.657 1.00 77.06 101 GLU A C 1
ATOM 765 O O . GLU A 1 101 ? -28.359 -6.127 8.860 1.00 77.06 101 GLU A O 1
ATOM 770 N N . ASP A 1 102 ? -26.699 -4.967 7.876 1.00 81.56 102 ASP A N 1
ATOM 771 C CA . ASP A 1 102 ? -27.531 -3.914 7.284 1.00 81.56 102 ASP A CA 1
ATOM 772 C C . ASP A 1 102 ? -27.160 -3.539 5.821 1.00 81.56 102 ASP A C 1
ATOM 774 O O . ASP A 1 102 ? -26.240 -4.084 5.193 1.00 81.56 102 ASP A O 1
ATOM 778 N N . GLU A 1 103 ? -27.937 -2.623 5.224 1.00 77.69 103 GLU A N 1
ATOM 779 C CA . GLU A 1 103 ? -27.723 -2.143 3.848 1.00 77.69 103 GLU A CA 1
ATOM 780 C C . GLU A 1 103 ? -26.450 -1.290 3.701 1.00 77.69 103 GLU A C 1
ATOM 782 O O . GLU A 1 103 ? -25.813 -1.299 2.639 1.00 77.69 103 GLU A O 1
ATOM 787 N N . GLU A 1 104 ? -26.042 -0.579 4.756 1.00 75.88 104 GLU A N 1
ATOM 788 C CA . GLU A 1 104 ? -24.820 0.229 4.758 1.00 75.88 104 GLU A CA 1
ATOM 789 C C . GLU A 1 104 ? -23.568 -0.656 4.719 1.00 75.88 104 GLU A C 1
ATOM 791 O O . GLU A 1 104 ? -22.651 -0.400 3.930 1.00 75.88 104 GLU A O 1
ATOM 796 N N . ASP A 1 105 ? -23.563 -1.764 5.457 1.00 76.62 105 ASP A N 1
ATOM 797 C CA . ASP A 1 105 ? -22.533 -2.798 5.427 1.00 76.62 105 ASP A CA 1
ATOM 798 C C . ASP A 1 105 ? -22.429 -3.460 4.052 1.00 76.62 105 ASP A C 1
ATOM 800 O O . ASP A 1 105 ? -21.329 -3.752 3.558 1.00 76.62 105 ASP A O 1
ATOM 804 N N . ALA A 1 106 ? -23.569 -3.692 3.395 1.00 78.69 106 ALA A N 1
ATOM 805 C CA . ALA A 1 106 ? -23.604 -4.228 2.039 1.00 78.69 106 ALA A CA 1
ATOM 806 C C . ALA A 1 106 ? -22.982 -3.246 1.027 1.00 78.69 106 ALA A C 1
ATOM 808 O O . ALA A 1 106 ? -22.202 -3.655 0.155 1.00 78.69 106 ALA A O 1
ATOM 809 N N . LEU A 1 107 ? -23.264 -1.945 1.155 1.00 80.19 107 LEU A N 1
ATOM 810 C CA . LEU A 1 107 ? -22.626 -0.896 0.353 1.00 80.19 107 LEU A CA 1
ATOM 811 C C . LEU A 1 107 ? -21.125 -0.788 0.646 1.00 80.19 107 LEU A C 1
ATOM 813 O O . LEU A 1 107 ? -20.322 -0.684 -0.289 1.00 80.19 107 LEU A O 1
ATOM 817 N N . GLY A 1 108 ? -20.735 -0.865 1.919 1.00 78.00 108 GLY A N 1
ATOM 818 C CA . GLY A 1 108 ? -19.344 -0.895 2.362 1.00 78.00 108 GLY A CA 1
ATOM 819 C C . GLY A 1 108 ? -18.561 -2.025 1.695 1.00 78.00 108 GLY A C 1
ATOM 820 O O . GLY A 1 108 ? -17.530 -1.775 1.069 1.00 78.00 108 GLY A O 1
ATOM 821 N N . ARG A 1 109 ? -19.100 -3.252 1.702 1.00 78.88 109 ARG A N 1
ATOM 822 C CA . ARG A 1 109 ? -18.491 -4.405 1.011 1.00 78.88 109 ARG A CA 1
ATOM 823 C C . ARG A 1 109 ? -18.334 -4.194 -0.478 1.00 78.88 109 ARG A C 1
ATOM 825 O O . ARG A 1 109 ? -17.280 -4.518 -1.017 1.00 78.88 109 ARG A O 1
ATOM 832 N N . ARG A 1 110 ? -19.353 -3.658 -1.156 1.00 81.81 110 ARG A N 1
ATOM 833 C CA . ARG A 1 110 ? -19.269 -3.380 -2.600 1.00 81.81 110 ARG A CA 1
ATOM 834 C C . ARG A 1 110 ? -18.136 -2.406 -2.904 1.00 81.81 110 ARG A C 1
ATOM 836 O O . ARG A 1 110 ? -17.387 -2.628 -3.850 1.00 81.81 110 ARG A O 1
ATOM 843 N N . ARG A 1 111 ? -17.957 -1.369 -2.080 1.00 83.75 111 ARG A N 1
ATOM 844 C CA . ARG A 1 111 ? -16.834 -0.426 -2.216 1.00 83.75 111 ARG A CA 1
ATOM 845 C C . ARG A 1 111 ? -15.490 -1.121 -2.017 1.00 83.75 111 ARG A C 1
ATOM 847 O O . ARG A 1 111 ? -14.596 -0.931 -2.837 1.00 83.75 111 ARG A O 1
ATOM 854 N N . THR A 1 112 ? -15.356 -1.959 -0.988 1.00 82.62 112 THR A N 1
ATOM 855 C CA . THR A 1 112 ? -14.122 -2.723 -0.751 1.00 82.62 112 THR A CA 1
ATOM 856 C C . THR A 1 112 ? -13.834 -3.710 -1.885 1.00 82.62 112 THR A C 1
ATOM 858 O O . THR A 1 112 ? -12.696 -3.809 -2.333 1.00 82.62 112 THR A O 1
ATOM 861 N N . MET A 1 113 ? -14.856 -4.390 -2.405 1.00 83.50 113 MET A N 1
ATOM 862 C CA . MET A 1 113 ? -14.726 -5.330 -3.519 1.00 83.50 113 MET A CA 1
ATOM 863 C C . MET A 1 113 ? -14.318 -4.620 -4.814 1.00 83.50 113 MET A C 1
ATOM 865 O O . MET A 1 113 ? -13.405 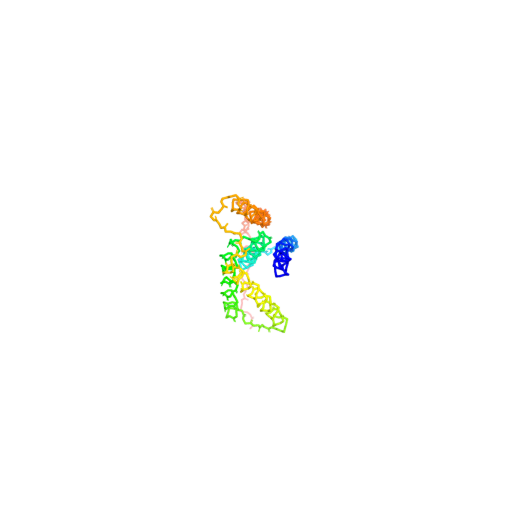-5.074 -5.498 1.00 83.50 113 MET A O 1
ATOM 869 N N . ASN A 1 114 ? -14.923 -3.469 -5.118 1.00 87.62 114 ASN A N 1
ATOM 870 C CA . ASN A 1 114 ? -14.538 -2.651 -6.269 1.00 87.62 114 ASN A CA 1
ATOM 871 C C . ASN A 1 114 ? -13.096 -2.140 -6.143 1.00 87.62 114 ASN A C 1
ATOM 873 O O . ASN A 1 114 ? -12.353 -2.160 -7.122 1.00 87.62 114 ASN A O 1
ATOM 877 N N . ALA A 1 115 ? -12.680 -1.719 -4.943 1.00 85.56 115 ALA A N 1
ATOM 878 C CA . ALA A 1 115 ? -11.303 -1.305 -4.687 1.00 85.56 115 ALA A CA 1
ATOM 879 C C . ALA A 1 115 ? -10.312 -2.461 -4.897 1.00 85.56 115 ALA A C 1
ATOM 881 O O . ALA A 1 115 ? -9.293 -2.273 -5.560 1.00 85.56 115 ALA A O 1
ATOM 882 N N . ALA A 1 116 ? -10.638 -3.662 -4.409 1.00 86.25 116 ALA A N 1
ATOM 883 C CA . ALA A 1 116 ? -9.825 -4.857 -4.619 1.00 86.25 116 ALA A CA 1
ATOM 884 C C . ALA A 1 116 ? -9.759 -5.258 -6.101 1.00 86.25 116 ALA A C 1
ATOM 886 O O . ALA A 1 116 ? -8.690 -5.596 -6.599 1.00 86.25 116 ALA A O 1
ATOM 887 N N . PHE A 1 117 ? -10.868 -5.162 -6.839 1.00 89.50 117 PHE A N 1
ATOM 888 C CA . PHE A 1 117 ? -10.894 -5.433 -8.278 1.00 89.50 117 PHE A CA 1
ATOM 889 C C . PHE A 1 117 ? -10.040 -4.435 -9.072 1.00 89.50 117 PHE A C 1
ATOM 891 O O . PHE A 1 117 ? -9.278 -4.816 -9.965 1.00 89.50 117 PHE A O 1
ATOM 898 N N . PHE A 1 118 ? -10.117 -3.151 -8.720 1.00 91.00 118 PHE A N 1
ATOM 899 C CA . PHE A 1 118 ? -9.257 -2.132 -9.309 1.00 91.00 118 PHE A CA 1
ATOM 900 C C . PHE A 1 118 ? -7.781 -2.418 -9.000 1.00 91.00 118 PHE A C 1
ATOM 902 O O . PHE A 1 118 ? -6.953 -2.420 -9.909 1.00 91.00 118 PHE A O 1
ATOM 909 N N . TYR A 1 119 ? -7.458 -2.753 -7.748 1.00 89.25 119 TYR A N 1
ATOM 910 C CA . TYR A 1 119 ? -6.104 -3.140 -7.351 1.00 89.25 119 TYR A CA 1
ATOM 911 C C . TYR A 1 119 ? -5.602 -4.377 -8.111 1.00 89.25 119 TYR A C 1
ATOM 913 O O . TYR A 1 119 ? -4.459 -4.398 -8.571 1.00 89.25 119 TYR A O 1
ATOM 921 N N . ALA A 1 120 ? -6.460 -5.378 -8.322 1.00 90.38 120 ALA A N 1
ATOM 922 C CA . ALA A 1 120 ? -6.153 -6.562 -9.120 1.00 90.38 120 ALA A CA 1
ATOM 923 C C . ALA A 1 120 ? -5.830 -6.199 -10.575 1.00 90.38 120 ALA A C 1
ATOM 925 O O . ALA A 1 120 ? -4.845 -6.679 -11.131 1.00 90.38 120 ALA A O 1
ATOM 926 N N . THR A 1 121 ? -6.616 -5.302 -11.173 1.00 92.31 121 THR A N 1
ATOM 927 C CA . THR A 1 121 ? -6.405 -4.828 -12.550 1.00 92.31 121 THR A CA 1
ATOM 928 C C . THR A 1 121 ? -5.047 -4.137 -12.691 1.00 92.31 121 THR A C 1
ATOM 930 O O . THR A 1 121 ? -4.276 -4.435 -13.606 1.00 92.31 121 THR A O 1
ATOM 933 N N . VAL A 1 122 ? -4.708 -3.259 -11.742 1.00 91.75 122 VAL A N 1
ATOM 934 C CA . VAL A 1 122 ? -3.392 -2.607 -11.692 1.00 91.75 122 VAL A CA 1
ATOM 935 C C . VAL A 1 122 ? -2.282 -3.636 -11.489 1.00 91.75 122 VAL A C 1
ATOM 937 O O . VAL A 1 122 ? -1.278 -3.578 -12.191 1.00 91.75 122 VAL A O 1
ATOM 940 N N . THR A 1 123 ? -2.475 -4.609 -10.596 1.00 91.38 123 THR A N 1
ATOM 941 C CA . THR A 1 123 ? -1.511 -5.693 -10.347 1.00 91.38 123 THR A CA 1
ATOM 942 C C . THR A 1 123 ? -1.204 -6.461 -11.630 1.00 91.38 123 THR A C 1
ATOM 944 O O . THR A 1 123 ? -0.040 -6.586 -11.996 1.00 91.38 123 THR A O 1
ATOM 947 N N . VAL A 1 124 ? -2.226 -6.906 -12.367 1.00 93.44 124 VAL A N 1
ATOM 948 C CA . VAL A 1 124 ? -2.045 -7.603 -13.652 1.00 93.44 124 VAL A CA 1
ATOM 949 C C . VAL A 1 124 ? -1.278 -6.732 -14.649 1.00 93.44 124 VAL A C 1
ATOM 951 O O . VAL A 1 124 ? -0.381 -7.222 -15.330 1.00 93.44 124 VAL A O 1
ATOM 954 N N . THR A 1 125 ? -1.573 -5.431 -14.691 1.00 90.31 125 THR A N 1
ATOM 955 C CA . THR A 1 125 ? -0.890 -4.486 -15.589 1.00 90.31 125 THR A CA 1
ATOM 956 C C . THR A 1 125 ? 0.589 -4.323 -15.222 1.00 90.31 125 THR A C 1
ATOM 958 O O . THR A 1 125 ? 1.450 -4.342 -16.096 1.00 90.31 125 THR A O 1
ATOM 961 N N . VAL A 1 126 ? 0.909 -4.214 -13.928 1.00 90.19 126 VAL A N 1
ATOM 962 C CA . VAL A 1 126 ? 2.294 -4.154 -13.427 1.00 90.19 126 VAL A CA 1
ATOM 963 C C . VAL A 1 126 ? 3.055 -5.438 -13.768 1.00 90.19 126 VAL A C 1
ATOM 965 O O . VAL A 1 126 ? 4.212 -5.369 -14.173 1.00 90.19 126 VAL A O 1
ATOM 968 N N . PHE A 1 127 ? 2.407 -6.599 -13.658 1.00 91.81 127 PHE A N 1
ATOM 969 C CA . PHE A 1 127 ? 2.994 -7.879 -14.057 1.00 91.81 127 PHE A CA 1
ATOM 970 C C . PHE A 1 127 ? 3.261 -7.955 -15.561 1.00 91.81 127 PHE A C 1
ATOM 972 O O . PHE A 1 127 ? 4.355 -8.358 -15.950 1.00 91.81 127 PHE A O 1
ATOM 979 N N . ALA A 1 128 ? 2.318 -7.513 -16.396 1.00 90.81 128 ALA A N 1
ATOM 980 C CA . ALA A 1 128 ? 2.513 -7.437 -17.843 1.00 90.81 128 ALA A CA 1
ATOM 981 C C . ALA A 1 128 ? 3.735 -6.571 -18.202 1.00 90.81 128 ALA A C 1
ATOM 983 O O . ALA A 1 128 ? 4.621 -7.032 -18.916 1.00 90.81 128 ALA A O 1
ATOM 984 N N . LEU A 1 129 ? 3.857 -5.378 -17.604 1.00 87.75 129 LEU A N 1
ATOM 985 C CA . LEU A 1 129 ? 5.031 -4.511 -17.786 1.00 87.75 129 LEU A CA 1
ATOM 986 C C . LEU A 1 129 ? 6.337 -5.143 -17.288 1.00 87.75 129 LEU A C 1
ATOM 988 O O . LEU A 1 129 ? 7.402 -4.895 -17.851 1.00 87.75 129 LEU A O 1
ATOM 992 N N . GLY A 1 130 ? 6.269 -5.944 -16.222 1.00 86.62 130 GLY A N 1
ATOM 993 C CA . GLY A 1 130 ? 7.407 -6.713 -15.730 1.00 86.62 130 GLY A CA 1
ATOM 994 C C . GLY A 1 130 ? 7.880 -7.760 -16.737 1.00 86.62 130 GLY A C 1
ATOM 995 O O . GLY A 1 130 ? 9.079 -7.860 -16.982 1.00 86.62 130 GLY A O 1
ATOM 996 N N . PHE A 1 131 ? 6.954 -8.494 -17.362 1.00 87.12 131 PHE A N 1
ATOM 997 C CA . PHE A 1 131 ? 7.276 -9.483 -18.398 1.00 87.12 131 PHE A CA 1
ATOM 998 C C . PHE A 1 131 ? 7.785 -8.850 -19.699 1.00 87.12 131 PHE A C 1
ATOM 1000 O O . PHE A 1 131 ? 8.613 -9.448 -20.380 1.00 87.12 131 PHE A O 1
ATOM 1007 N N . GLU A 1 132 ? 7.343 -7.634 -20.018 1.00 87.06 132 GLU A N 1
ATOM 1008 C CA . GLU A 1 132 ? 7.843 -6.845 -21.153 1.00 87.06 132 GLU A CA 1
ATOM 1009 C C . GLU A 1 132 ? 9.218 -6.201 -20.890 1.00 87.06 132 GLU A C 1
ATOM 1011 O O . GLU A 1 132 ? 9.819 -5.632 -21.800 1.00 87.06 132 GLU A O 1
ATOM 1016 N N . GLY A 1 133 ? 9.740 -6.283 -19.660 1.00 82.62 133 GLY A N 1
ATOM 1017 C CA . GLY A 1 133 ? 11.026 -5.687 -19.287 1.00 82.62 133 GLY A CA 1
ATOM 1018 C C . GLY A 1 133 ? 10.993 -4.160 -19.151 1.00 82.62 133 GLY A C 1
ATOM 1019 O O . GLY A 1 133 ? 12.041 -3.521 -19.138 1.00 82.62 133 GLY A O 1
ATOM 1020 N N . CYS A 1 134 ? 9.807 -3.552 -19.035 1.00 83.81 134 CYS A N 1
ATOM 1021 C CA . CYS A 1 134 ? 9.656 -2.102 -18.867 1.00 83.81 134 CYS A CA 1
ATOM 1022 C C . CYS A 1 134 ? 9.950 -1.626 -17.433 1.00 83.81 134 CYS A C 1
ATOM 1024 O O . CYS A 1 134 ? 10.137 -0.430 -17.196 1.00 83.81 134 CYS A O 1
ATOM 1026 N N . LEU A 1 135 ? 9.976 -2.546 -16.465 1.00 82.50 135 LEU A N 1
ATOM 1027 C CA . LEU A 1 135 ? 10.363 -2.251 -15.089 1.00 82.50 135 LEU A CA 1
ATOM 1028 C C . LEU A 1 135 ? 11.886 -2.263 -14.951 1.00 82.50 135 LEU A C 1
ATOM 1030 O O . LEU A 1 135 ? 12.560 -3.177 -15.418 1.00 82.50 135 LEU A O 1
ATOM 1034 N N . ARG A 1 136 ? 12.425 -1.268 -14.242 1.00 82.06 136 ARG A N 1
ATOM 1035 C CA . ARG A 1 136 ? 13.845 -1.198 -13.901 1.00 82.06 136 ARG A CA 1
ATOM 1036 C C . ARG A 1 136 ? 14.236 -2.427 -13.086 1.00 82.06 136 ARG A C 1
ATOM 1038 O O . ARG A 1 136 ? 13.587 -2.689 -12.063 1.00 82.06 136 ARG A O 1
ATOM 1045 N N . PRO A 1 137 ? 15.267 -3.162 -13.517 1.00 76.75 137 PRO A N 1
ATOM 1046 C CA . PRO A 1 137 ? 15.621 -4.413 -12.890 1.00 76.75 137 PRO A CA 1
ATOM 1047 C C . PRO A 1 137 ? 16.304 -4.171 -11.535 1.00 76.75 137 PRO A C 1
ATOM 1049 O O . PRO A 1 137 ? 16.800 -3.092 -11.221 1.00 76.75 137 PRO A O 1
ATOM 1052 N N . TRP A 1 138 ? 16.237 -5.188 -10.682 1.00 71.81 138 TRP A N 1
ATOM 1053 C CA . TRP A 1 138 ? 16.737 -5.173 -9.301 1.00 71.81 138 TRP A CA 1
ATOM 1054 C C . TRP A 1 138 ? 18.235 -5.467 -9.150 1.00 71.81 138 TRP A C 1
ATOM 1056 O O . TRP A 1 138 ? 18.786 -5.264 -8.072 1.00 71.81 138 TRP A O 1
ATOM 1066 N N . ASP A 1 139 ? 18.879 -5.981 -10.194 1.00 72.12 139 ASP A N 1
ATOM 1067 C CA . ASP A 1 139 ? 20.290 -6.374 -10.226 1.00 72.12 139 AS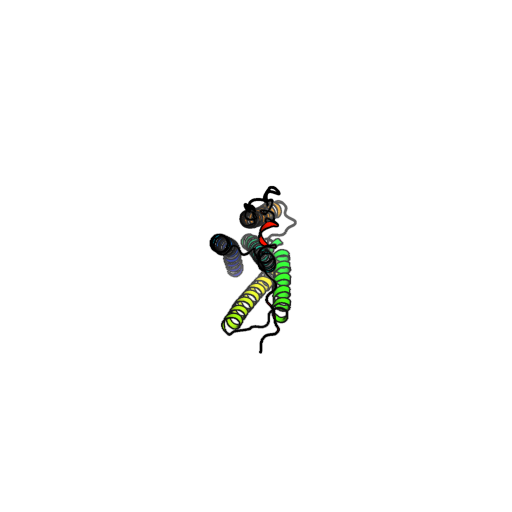P A CA 1
ATOM 1068 C C . ASP A 1 139 ? 21.213 -5.172 -10.481 1.00 72.12 139 ASP A C 1
ATOM 1070 O O . ASP A 1 139 ? 22.378 -5.166 -10.082 1.00 72.12 139 ASP A O 1
ATOM 1074 N N . GLU A 1 140 ? 20.671 -4.101 -11.055 1.00 77.88 140 GLU A N 1
ATOM 1075 C CA . GLU A 1 140 ? 21.340 -2.815 -11.176 1.00 77.88 140 GLU A CA 1
ATOM 1076 C C . GLU A 1 140 ? 21.328 -2.058 -9.840 1.00 77.88 140 GLU A C 1
ATOM 1078 O O . GLU A 1 140 ? 20.393 -1.327 -9.504 1.00 77.88 140 GLU A O 1
ATOM 1083 N N . TRP A 1 141 ? 22.415 -2.173 -9.075 1.00 74.12 141 TRP A N 1
ATOM 1084 C CA . TRP A 1 141 ? 22.540 -1.538 -7.754 1.00 74.12 141 TRP A CA 1
ATOM 1085 C C . TRP A 1 141 ? 22.271 -0.017 -7.759 1.00 74.12 141 TRP A C 1
ATOM 1087 O O . TRP A 1 141 ? 21.770 0.528 -6.774 1.00 74.12 141 TRP A O 1
ATOM 1097 N N . GLN A 1 142 ? 22.559 0.662 -8.877 1.00 75.88 142 GLN A N 1
ATOM 1098 C CA . GLN A 1 142 ? 22.374 2.107 -9.058 1.00 75.88 142 GLN A CA 1
ATOM 1099 C C . GLN A 1 142 ? 20.896 2.518 -9.049 1.00 75.88 142 GLN A C 1
ATOM 1101 O O . GLN A 1 142 ? 20.567 3.612 -8.592 1.00 75.88 142 GLN A O 1
ATOM 1106 N N . SER A 1 143 ? 19.999 1.653 -9.530 1.00 70.50 143 SER A N 1
ATOM 1107 C CA . SER A 1 143 ? 18.553 1.888 -9.519 1.00 70.50 143 SER A CA 1
ATOM 1108 C C . SER A 1 143 ? 17.880 1.202 -8.324 1.00 70.50 143 SER A C 1
ATOM 1110 O O . SER A 1 143 ? 16.966 1.771 -7.724 1.00 70.50 143 SER A O 1
ATOM 1112 N N . ALA A 1 144 ? 18.374 0.034 -7.909 1.00 74.62 144 ALA A N 1
ATOM 1113 C CA . ALA A 1 144 ? 17.798 -0.759 -6.829 1.00 74.62 144 ALA A CA 1
ATOM 1114 C C . ALA A 1 144 ? 17.950 -0.109 -5.444 1.00 74.62 144 ALA A C 1
ATOM 1116 O O . ALA A 1 144 ? 16.977 -0.053 -4.689 1.00 74.62 144 ALA A O 1
ATOM 1117 N N . VAL A 1 145 ? 19.136 0.419 -5.104 1.00 78.69 145 VAL A N 1
ATOM 1118 C CA . VAL A 1 145 ? 19.402 0.979 -3.765 1.00 78.69 145 VAL A CA 1
ATOM 1119 C C . VAL A 1 145 ? 18.546 2.219 -3.477 1.00 78.69 145 VAL A C 1
ATOM 1121 O O . VAL A 1 145 ? 17.887 2.234 -2.436 1.00 78.69 145 VAL A O 1
ATOM 1124 N N . PRO A 1 146 ? 18.461 3.235 -4.362 1.00 79.38 146 PRO A N 1
ATOM 1125 C CA . PRO A 1 146 ? 17.632 4.411 -4.099 1.00 79.38 146 PRO A CA 1
ATOM 1126 C C . PRO A 1 146 ? 16.142 4.082 -4.008 1.00 79.38 146 PRO A C 1
ATOM 1128 O O . PRO A 1 146 ? 15.445 4.652 -3.171 1.00 79.38 146 PRO A O 1
ATOM 1131 N N . VAL A 1 147 ? 15.643 3.154 -4.832 1.00 78.88 147 VAL A N 1
ATOM 1132 C CA . VAL A 1 147 ? 14.226 2.763 -4.806 1.00 78.88 147 VAL A CA 1
ATOM 1133 C C . VAL A 1 147 ? 13.893 1.976 -3.544 1.00 78.88 147 VAL A C 1
ATOM 1135 O O . VAL A 1 147 ? 12.891 2.273 -2.889 1.00 78.88 147 VAL A O 1
ATOM 1138 N N . ALA A 1 148 ? 14.735 1.011 -3.168 1.00 78.62 148 ALA A N 1
ATOM 1139 C CA . ALA A 1 148 ? 14.569 0.267 -1.927 1.00 78.62 148 ALA A CA 1
ATOM 1140 C C . ALA A 1 148 ? 14.641 1.208 -0.718 1.00 78.62 148 ALA A C 1
ATOM 1142 O O . ALA A 1 148 ? 13.776 1.148 0.152 1.00 78.62 148 ALA A O 1
ATOM 1143 N N . ALA A 1 149 ? 15.601 2.139 -0.701 1.00 84.25 149 ALA A N 1
ATOM 1144 C CA . ALA A 1 149 ? 15.731 3.139 0.352 1.00 84.25 149 ALA A CA 1
ATOM 1145 C C . ALA A 1 149 ? 14.514 4.071 0.420 1.00 84.25 149 ALA A C 1
ATOM 1147 O O . ALA A 1 149 ? 13.997 4.296 1.509 1.00 84.25 149 ALA A O 1
ATOM 1148 N N . ALA A 1 150 ? 14.013 4.574 -0.713 1.00 83.50 150 ALA A N 1
ATOM 1149 C CA . ALA A 1 150 ? 12.833 5.438 -0.752 1.00 83.50 150 ALA A CA 1
ATOM 1150 C C . ALA A 1 150 ? 11.569 4.701 -0.288 1.00 83.50 150 ALA A C 1
ATOM 1152 O O . ALA A 1 150 ? 10.806 5.227 0.520 1.00 83.50 150 ALA A O 1
ATOM 1153 N N . THR A 1 151 ? 11.376 3.465 -0.752 1.00 80.94 151 THR A N 1
ATOM 1154 C CA . THR A 1 151 ? 10.234 2.621 -0.373 1.00 80.94 151 THR A CA 1
ATOM 1155 C C . THR A 1 151 ? 10.287 2.271 1.112 1.00 80.94 151 THR A C 1
ATOM 1157 O O . THR A 1 151 ? 9.285 2.405 1.813 1.00 80.94 151 THR A O 1
ATOM 1160 N N . LEU A 1 152 ? 11.464 1.891 1.619 1.00 83.00 152 LEU A N 1
ATOM 1161 C CA . LEU A 1 152 ? 11.677 1.586 3.030 1.00 83.00 152 LEU A CA 1
ATOM 1162 C C . LEU A 1 152 ? 11.515 2.830 3.905 1.00 83.00 152 LEU A C 1
ATOM 1164 O O . LEU A 1 152 ? 10.823 2.767 4.914 1.00 83.00 152 LEU A O 1
ATOM 1168 N N . ALA A 1 153 ? 12.100 3.966 3.525 1.00 86.31 153 ALA A N 1
ATOM 1169 C CA . ALA A 1 153 ? 11.968 5.221 4.260 1.00 86.31 153 ALA A CA 1
ATOM 1170 C C . ALA A 1 153 ? 10.507 5.675 4.326 1.00 86.31 153 ALA A C 1
ATOM 1172 O O . ALA A 1 153 ? 10.034 6.074 5.388 1.00 86.31 153 ALA A O 1
ATOM 1173 N N . TYR A 1 154 ? 9.776 5.554 3.218 1.00 84.94 154 TYR A N 1
ATOM 1174 C CA . TYR A 1 154 ? 8.348 5.835 3.165 1.00 84.94 154 TYR A CA 1
ATOM 1175 C C . TYR A 1 154 ? 7.549 4.881 4.065 1.00 84.94 154 TYR A C 1
ATOM 1177 O O . TYR A 1 154 ? 6.732 5.328 4.870 1.00 84.94 154 TYR A O 1
ATOM 1185 N N . PHE A 1 155 ? 7.831 3.578 4.007 1.00 82.06 155 PHE A N 1
ATOM 1186 C CA . PHE A 1 155 ? 7.198 2.590 4.878 1.00 82.06 155 PHE A CA 1
ATOM 1187 C C . PHE A 1 155 ? 7.481 2.867 6.361 1.00 82.06 155 PHE A C 1
ATOM 1189 O O . PHE A 1 155 ? 6.560 2.872 7.173 1.00 82.06 155 PHE A O 1
ATOM 1196 N N . VAL A 1 156 ? 8.732 3.164 6.721 1.00 84.50 156 VAL A N 1
ATOM 1197 C CA . VAL A 1 156 ? 9.140 3.518 8.089 1.00 84.50 156 VAL A CA 1
ATOM 1198 C C . VAL A 1 156 ? 8.479 4.819 8.538 1.00 84.50 156 VAL A C 1
ATOM 1200 O O . VAL A 1 156 ? 8.020 4.900 9.676 1.00 84.50 156 VAL A O 1
ATOM 1203 N N . TYR A 1 157 ? 8.378 5.822 7.663 1.00 86.94 157 TYR A N 1
ATOM 1204 C CA . TYR A 1 157 ? 7.653 7.060 7.940 1.00 86.94 157 TYR A CA 1
ATOM 1205 C C . TYR A 1 157 ? 6.187 6.775 8.283 1.00 86.94 157 TYR A C 1
ATOM 1207 O O . TYR A 1 157 ? 5.701 7.228 9.321 1.00 86.94 157 TYR A O 1
ATOM 1215 N N . LEU A 1 158 ? 5.505 5.963 7.471 1.00 83.06 158 LEU A N 1
ATOM 1216 C CA . LEU A 1 158 ? 4.127 5.561 7.731 1.00 83.06 158 LEU A CA 1
ATOM 1217 C C . LEU A 1 158 ? 4.002 4.744 9.020 1.00 83.06 158 LEU A C 1
ATOM 1219 O O . LEU A 1 158 ? 3.148 5.048 9.847 1.00 83.06 158 LEU A O 1
ATOM 1223 N N . ALA A 1 159 ? 4.878 3.763 9.237 1.00 79.88 159 ALA A N 1
ATOM 1224 C CA . ALA A 1 159 ? 4.893 2.930 10.438 1.00 79.88 159 ALA A CA 1
ATOM 1225 C C . ALA A 1 159 ? 5.163 3.747 11.711 1.00 79.88 159 ALA A C 1
ATOM 1227 O O . ALA A 1 159 ? 4.582 3.472 12.758 1.00 79.88 159 ALA A O 1
ATOM 1228 N N . ARG A 1 160 ? 6.001 4.786 11.631 1.00 82.56 160 ARG A N 1
ATOM 1229 C CA . ARG A 1 160 ? 6.266 5.712 12.739 1.00 82.56 160 ARG A CA 1
ATOM 1230 C C . ARG A 1 160 ? 5.103 6.671 12.976 1.00 82.56 160 ARG A C 1
ATOM 1232 O O . ARG A 1 160 ? 4.765 6.953 14.123 1.00 82.56 160 ARG A O 1
ATOM 1239 N N . SER A 1 161 ? 4.473 7.154 11.907 1.00 78.25 161 SER A N 1
ATOM 1240 C CA . SER A 1 161 ? 3.234 7.928 12.010 1.00 78.25 161 SER A CA 1
ATOM 1241 C C . SER A 1 161 ? 2.121 7.090 12.633 1.00 78.25 161 SER A C 1
ATOM 1243 O O . SER A 1 161 ? 1.322 7.615 13.401 1.00 78.25 161 SER A O 1
ATOM 1245 N N . LEU A 1 162 ? 2.100 5.790 12.331 1.00 73.00 162 LEU A N 1
ATOM 1246 C CA . LEU A 1 162 ? 1.255 4.818 12.996 1.00 73.00 162 LEU A CA 1
ATOM 1247 C C . LEU A 1 162 ? 1.638 4.713 14.467 1.00 73.00 162 LEU A C 1
ATOM 1249 O O . LEU A 1 162 ? 0.794 5.041 15.282 1.00 73.00 162 LEU A O 1
ATOM 1253 N N . SER A 1 163 ? 2.880 4.363 14.821 1.00 70.56 163 SER A N 1
ATOM 1254 C CA . SER A 1 163 ? 3.316 4.108 16.208 1.00 70.56 163 SER A CA 1
ATOM 1255 C C . SER A 1 163 ? 3.098 5.277 17.177 1.00 70.56 163 SER A C 1
ATOM 1257 O O . SER A 1 163 ? 2.765 5.044 18.338 1.00 70.56 163 SER A O 1
ATOM 1259 N N . GLY A 1 164 ? 3.194 6.528 16.712 1.00 64.44 164 GLY A N 1
ATOM 1260 C CA . GLY A 1 164 ? 2.844 7.712 17.508 1.00 64.44 164 GLY A CA 1
ATOM 1261 C C . GLY A 1 164 ? 1.384 7.725 17.980 1.00 64.44 164 GLY A C 1
ATOM 1262 O O . GLY A 1 164 ? 1.089 8.242 19.057 1.00 64.44 164 GLY A O 1
ATOM 1263 N N . MET A 1 165 ? 0.486 7.085 17.226 1.00 60.28 165 MET A N 1
ATOM 1264 C CA . MET A 1 165 ? -0.906 6.889 17.612 1.00 60.28 165 MET A CA 1
ATOM 1265 C C . MET A 1 165 ? -1.110 5.791 18.653 1.00 60.28 165 MET A C 1
ATOM 1267 O O . MET A 1 165 ? -2.217 5.682 19.139 1.00 60.28 165 MET A O 1
ATOM 1271 N N . TRP A 1 166 ? -0.117 4.982 19.024 1.00 57.84 166 TRP A N 1
ATOM 1272 C CA . TRP A 1 166 ? -0.314 3.822 19.916 1.00 57.84 166 TRP A CA 1
ATOM 1273 C C . TRP A 1 166 ? 0.324 4.002 21.286 1.00 57.84 166 TRP A C 1
ATOM 1275 O O . TRP A 1 166 ? 0.524 3.019 21.994 1.00 57.84 166 TRP A O 1
ATOM 1285 N N . ARG A 1 167 ? 0.675 5.232 21.683 1.00 58.94 167 ARG A N 1
ATOM 1286 C CA . ARG A 1 167 ? 0.987 5.468 23.094 1.00 58.94 167 ARG A CA 1
ATOM 1287 C C . ARG A 1 167 ? -0.283 5.154 23.886 1.00 58.94 167 ARG A C 1
ATOM 1289 O O . ARG A 1 167 ? -1.253 5.888 23.683 1.00 58.94 167 ARG A O 1
ATOM 1296 N N . PRO A 1 168 ? -0.300 4.082 24.707 1.00 52.59 168 PRO A N 1
ATOM 1297 C CA . PRO A 1 168 ? -1.448 3.813 25.553 1.00 52.59 168 PRO A CA 1
ATOM 1298 C C . PRO A 1 168 ? -1.715 5.086 26.345 1.00 52.59 168 PRO A C 1
ATOM 1300 O O . PRO A 1 168 ? -0.761 5.755 26.766 1.00 52.59 168 PRO A O 1
ATOM 1303 N N . ALA A 1 169 ? -2.993 5.449 26.488 1.00 55.25 169 ALA A N 1
ATOM 1304 C CA . ALA A 1 169 ? -3.371 6.410 27.509 1.00 55.25 169 ALA A CA 1
ATOM 1305 C C . ALA A 1 169 ? -2.662 5.947 28.780 1.00 55.25 169 ALA A C 1
ATOM 1307 O O . ALA A 1 169 ? -2.773 4.777 29.157 1.00 55.25 169 ALA A O 1
ATOM 1308 N N . ARG A 1 170 ? -1.801 6.811 29.326 1.00 49.22 170 ARG A N 1
ATOM 1309 C CA . ARG A 1 170 ? -1.144 6.525 30.592 1.00 49.22 170 ARG A CA 1
ATOM 1310 C C . ARG A 1 170 ? -2.287 6.175 31.532 1.00 49.22 170 ARG A C 1
ATOM 1312 O O . ARG A 1 170 ? -3.283 6.899 31.550 1.00 49.22 170 ARG A O 1
ATOM 1319 N N . ASP A 1 171 ? -2.213 5.002 32.149 1.00 49.97 171 ASP A N 1
ATOM 1320 C CA . ASP A 1 171 ? -3.212 4.590 33.120 1.00 49.97 171 ASP A CA 1
ATOM 1321 C C . ASP A 1 171 ? -3.021 5.503 34.333 1.00 49.97 171 ASP A C 1
ATOM 1323 O O . ASP A 1 171 ? -2.355 5.149 35.294 1.00 49.97 171 ASP A O 1
ATOM 1327 N N . ASP A 1 172 ? -3.513 6.736 34.221 1.00 50.72 172 ASP A N 1
ATOM 1328 C CA . ASP A 1 172 ? -3.559 7.733 35.283 1.00 50.72 172 ASP A CA 1
ATOM 1329 C C . ASP A 1 172 ? -4.769 7.439 36.188 1.00 50.72 172 ASP A C 1
ATOM 1331 O O . ASP A 1 172 ? -5.273 8.324 36.881 1.00 50.72 172 ASP A O 1
ATOM 1335 N N . ARG A 1 173 ? -5.271 6.189 36.187 1.00 54.50 173 ARG A N 1
ATOM 1336 C CA . ARG A 1 173 ? -6.061 5.710 37.312 1.00 54.50 173 ARG A CA 1
ATOM 1337 C C . ARG A 1 173 ? -5.159 5.852 38.536 1.00 54.50 173 ARG A C 1
ATOM 1339 O O . ARG A 1 173 ? -4.045 5.326 38.501 1.00 54.50 173 ARG A O 1
ATOM 1346 N N . PRO A 1 174 ? -5.588 6.567 39.590 1.00 50.91 174 PRO A N 1
ATOM 1347 C CA . PRO A 1 174 ? -4.874 6.496 40.851 1.00 50.91 174 PRO A CA 1
ATOM 1348 C C . PRO A 1 174 ? -4.754 5.011 41.183 1.00 50.91 174 PRO A C 1
ATOM 1350 O O . PRO A 1 174 ? -5.769 4.305 41.199 1.00 50.91 174 PRO A O 1
ATOM 1353 N N . GLU A 1 175 ? -3.521 4.520 41.347 1.00 53.81 175 GLU A N 1
ATOM 1354 C CA . GLU A 1 175 ? -3.321 3.203 41.942 1.00 53.81 175 GLU A CA 1
ATOM 1355 C C . GLU A 1 175 ? -4.202 3.169 43.193 1.00 53.81 175 GLU A C 1
ATOM 1357 O O . GLU A 1 175 ? -4.231 4.174 43.915 1.00 53.81 175 GLU A O 1
ATOM 1362 N N . PRO A 1 176 ? -4.987 2.101 43.420 1.00 53.03 176 PRO A N 1
ATOM 1363 C CA . PRO A 1 176 ? -5.695 1.963 44.675 1.00 53.03 176 PRO A CA 1
ATOM 1364 C C . PRO A 1 176 ? -4.624 2.027 45.756 1.00 53.03 176 PRO A C 1
ATOM 1366 O O . PRO A 1 176 ? -3.838 1.100 45.925 1.00 53.03 176 PRO A O 1
ATOM 1369 N N . THR A 1 177 ? -4.520 3.175 46.417 1.00 53.75 177 THR A N 1
ATOM 1370 C CA . THR A 1 177 ? -3.705 3.305 47.605 1.00 53.75 177 THR A CA 1
ATOM 1371 C C . THR A 1 177 ? -4.295 2.295 48.571 1.00 53.75 177 THR A C 1
ATOM 1373 O O . THR A 1 177 ? -5.463 2.433 48.935 1.00 53.75 177 THR A O 1
ATOM 1376 N N . ASP A 1 178 ? -3.505 1.302 48.981 1.00 59.03 178 ASP A N 1
ATOM 1377 C CA . ASP A 1 178 ? -3.819 0.313 50.032 1.00 59.03 178 ASP A CA 1
ATOM 1378 C C . ASP A 1 178 ? -4.149 0.961 51.404 1.00 59.03 178 ASP A C 1
ATOM 1380 O O . ASP A 1 178 ? -4.225 0.288 52.423 1.00 59.03 178 ASP A O 1
ATOM 1384 N N . ASP A 1 179 ? -4.354 2.279 51.432 1.00 57.91 179 ASP A N 1
ATOM 1385 C CA . ASP A 1 179 ? -4.651 3.127 52.582 1.00 57.91 179 ASP A CA 1
ATOM 1386 C C . ASP A 1 179 ? -6.149 3.485 52.679 1.00 57.91 179 ASP A C 1
ATOM 1388 O O . ASP A 1 179 ? -6.548 4.356 53.451 1.00 57.91 179 ASP A O 1
ATOM 1392 N N . TYR A 1 180 ? -7.010 2.838 51.881 1.00 61.75 180 TYR A N 1
ATOM 1393 C CA . TYR A 1 180 ? -8.448 2.832 52.153 1.00 61.75 180 TYR A CA 1
ATOM 1394 C C . TYR A 1 180 ? -8.771 1.659 53.079 1.00 61.75 180 TYR A C 1
ATOM 1396 O O . TYR A 1 180 ? -9.168 0.586 52.625 1.00 61.75 180 TYR A O 1
ATOM 1404 N N . ASP A 1 181 ? -8.592 1.874 54.382 1.00 61.41 181 ASP A N 1
ATOM 1405 C CA . ASP A 1 181 ? -9.228 1.040 55.399 1.00 61.41 181 ASP A CA 1
ATOM 1406 C C . ASP A 1 181 ? -10.701 1.489 55.455 1.00 61.41 181 ASP A C 1
ATOM 1408 O O . ASP A 1 181 ? -10.977 2.617 55.887 1.00 61.41 181 ASP A O 1
ATOM 1412 N N . PRO A 1 182 ? -11.666 0.708 54.924 1.00 62.41 182 PRO A N 1
ATOM 1413 C CA . PRO A 1 182 ? -13.071 1.061 55.066 1.00 62.41 182 PRO A CA 1
ATOM 1414 C C . PRO A 1 182 ? -13.352 1.234 56.563 1.00 62.41 182 PRO A C 1
ATOM 1416 O O . PRO A 1 182 ? -12.860 0.423 57.353 1.00 62.41 182 PRO A O 1
ATOM 1419 N N . PRO A 1 183 ? -14.115 2.262 56.985 1.00 61.44 183 PRO A N 1
ATOM 1420 C CA . PRO A 1 183 ? -14.483 2.392 58.386 1.00 61.44 183 PRO A CA 1
ATOM 1421 C C . PRO A 1 183 ? -15.091 1.060 58.817 1.00 61.44 183 PRO A C 1
ATOM 14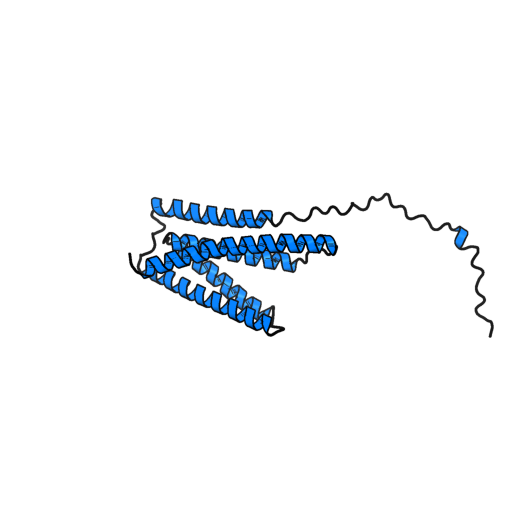23 O O . PRO A 1 183 ? -16.076 0.604 58.224 1.00 61.44 183 PRO A O 1
ATOM 1426 N N . LYS A 1 184 ? -14.435 0.389 59.775 1.00 58.7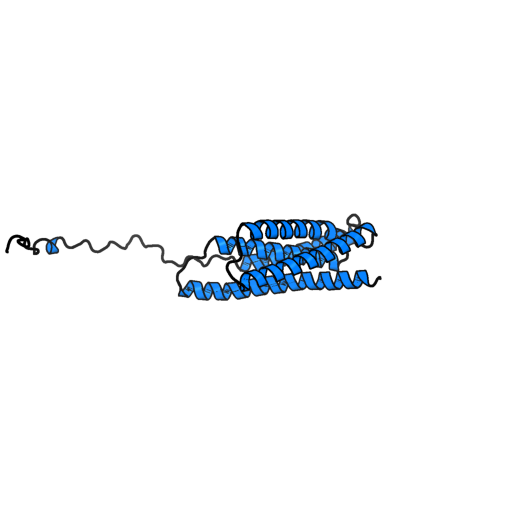2 184 LYS A N 1
ATOM 1427 C CA . LYS A 1 184 ? -14.977 -0.833 60.360 1.00 58.72 184 LYS A CA 1
ATOM 1428 C C . LYS A 1 184 ? -16.396 -0.491 60.805 1.00 58.72 184 LYS A C 1
ATOM 1430 O O . LYS A 1 184 ? -16.573 0.579 61.386 1.00 58.72 184 LYS A O 1
ATOM 1435 N N . PRO A 1 185 ? -17.395 -1.325 60.481 1.00 58.66 185 PRO A N 1
ATOM 1436 C CA . PRO A 1 185 ? -18.718 -1.133 61.039 1.00 58.66 185 PRO A CA 1
ATOM 1437 C C . PRO A 1 185 ? -18.535 -1.039 62.550 1.00 58.66 185 PRO A C 1
ATOM 1439 O O . PRO A 1 185 ? -17.958 -1.948 63.143 1.00 58.66 185 PRO A O 1
ATOM 1442 N N . ASP A 1 186 ? -18.927 0.085 63.142 1.00 61.09 186 ASP A N 1
ATOM 1443 C CA . ASP A 1 186 ? -18.956 0.195 64.589 1.00 61.09 186 ASP A CA 1
ATOM 1444 C C . ASP A 1 186 ? -19.922 -0.901 65.061 1.00 61.09 186 ASP A C 1
ATOM 1446 O O . ASP A 1 186 ? -21.117 -0.863 64.746 1.00 61.09 186 ASP A O 1
ATOM 1450 N N . ASP A 1 187 ? -19.390 -1.917 65.748 1.00 55.75 187 ASP A N 1
ATOM 1451 C CA . ASP A 1 187 ? -20.152 -3.076 66.236 1.00 55.75 187 ASP A CA 1
ATOM 1452 C C . ASP A 1 187 ? -21.315 -2.654 67.170 1.00 55.75 187 ASP A C 1
ATOM 1454 O O . ASP A 1 187 ? -22.231 -3.436 67.418 1.00 55.75 187 ASP A O 1
ATOM 1458 N N . ASP A 1 188 ? -21.345 -1.387 67.596 1.00 55.91 188 ASP A N 1
ATOM 1459 C CA . ASP A 1 188 ? -22.403 -0.760 68.394 1.00 55.91 188 ASP A CA 1
ATOM 1460 C C . ASP A 1 188 ? -23.745 -0.573 67.650 1.00 55.91 188 ASP A C 1
ATOM 1462 O O . ASP A 1 188 ? -24.764 -0.327 68.292 1.00 55.91 188 ASP A O 1
ATOM 1466 N N . TYR A 1 189 ? -23.812 -0.716 66.318 1.00 51.66 189 TYR A N 1
ATOM 1467 C CA . TYR A 1 189 ? -25.089 -0.602 65.582 1.00 51.66 189 TYR A CA 1
ATOM 1468 C C . TYR A 1 189 ? -25.924 -1.891 65.547 1.00 51.66 189 TYR A C 1
ATOM 1470 O O . TYR A 1 189 ? -27.064 -1.867 65.073 1.00 51.66 189 TYR A O 1
ATOM 1478 N N . LEU A 1 190 ? -25.384 -3.021 66.015 1.00 52.50 190 LEU A N 1
ATOM 1479 C CA . LEU A 1 190 ? -26.092 -4.306 66.001 1.00 52.50 190 LEU A CA 1
ATOM 1480 C C . LEU A 1 190 ? -26.827 -4.624 67.310 1.00 52.50 190 LEU A C 1
ATOM 1482 O O . LEU A 1 190 ? -27.717 -5.474 67.286 1.00 52.50 190 LEU A O 1
ATOM 1486 N N . ASP A 1 191 ? -26.535 -3.918 68.405 1.00 55.12 191 ASP A N 1
ATOM 1487 C CA . ASP A 1 191 ? -27.188 -4.150 69.703 1.00 55.12 191 ASP A CA 1
ATOM 1488 C C . ASP A 1 191 ? -28.560 -3.455 69.839 1.00 55.12 191 ASP A C 1
ATOM 1490 O O . ASP A 1 191 ? -29.394 -3.895 70.631 1.00 55.12 191 ASP A O 1
ATOM 1494 N N . ASP A 1 192 ? -28.854 -2.436 69.020 1.00 54.72 192 ASP A N 1
ATOM 1495 C CA . ASP A 1 192 ? -30.140 -1.709 69.043 1.00 54.72 192 ASP A CA 1
ATOM 1496 C C . ASP A 1 192 ? -31.217 -2.304 68.113 1.00 54.72 192 ASP A C 1
ATOM 1498 O O . ASP A 1 192 ? -32.378 -1.875 68.110 1.00 54.72 192 ASP A O 1
ATOM 1502 N N . LEU A 1 193 ? -30.880 -3.333 67.330 1.00 58.06 193 LEU A N 1
ATOM 1503 C CA . LEU A 1 193 ? -31.860 -4.060 66.526 1.00 58.06 193 LEU A CA 1
ATOM 1504 C C . LEU A 1 193 ? -32.541 -5.130 67.383 1.00 58.06 193 LEU A C 1
ATOM 1506 O O . LEU A 1 193 ? -32.224 -6.318 67.319 1.00 58.06 193 LEU A O 1
ATOM 1510 N N . ALA A 1 19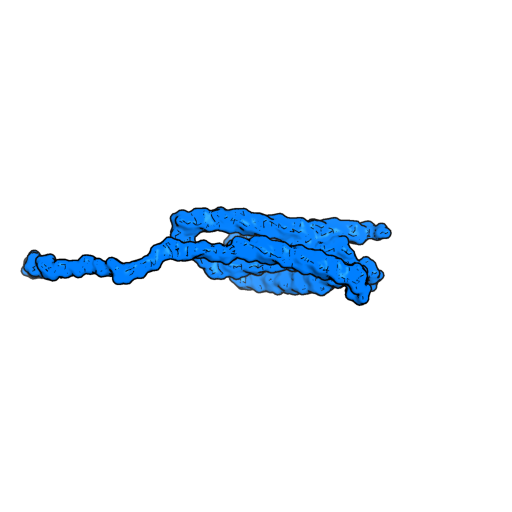4 ? -33.527 -4.695 68.171 1.00 64.12 194 ALA A N 1
ATOM 1511 C CA . ALA A 1 194 ? -34.464 -5.593 68.834 1.00 64.12 194 ALA A CA 1
ATOM 1512 C C . ALA A 1 194 ? -35.021 -6.619 67.822 1.00 64.12 194 ALA A C 1
ATOM 1514 O O . ALA A 1 194 ? -35.383 -6.244 66.698 1.00 64.12 194 ALA A O 1
ATOM 1515 N N . PRO A 1 195 ? -35.117 -7.912 68.186 1.00 61.53 195 PRO A N 1
ATOM 1516 C CA . PRO A 1 195 ? -35.639 -8.924 67.285 1.00 61.53 195 PRO A CA 1
ATOM 1517 C C . PRO A 1 195 ? -37.082 -8.567 66.927 1.00 61.53 195 PRO A C 1
ATOM 1519 O O . PRO A 1 195 ? -37.959 -8.522 67.789 1.00 61.53 195 PRO A O 1
ATOM 1522 N N . ILE A 1 196 ? -37.320 -8.298 65.643 1.00 63.16 196 ILE A N 1
ATOM 1523 C CA . ILE A 1 196 ? -38.664 -8.128 65.094 1.00 63.16 196 ILE A CA 1
ATOM 1524 C C . ILE A 1 196 ? -39.395 -9.456 65.304 1.00 63.16 196 ILE A C 1
ATOM 1526 O O . ILE A 1 196 ? -39.128 -10.438 64.605 1.00 63.16 196 ILE A O 1
ATOM 1530 N N . ASP A 1 197 ? -40.285 -9.480 66.298 1.00 62.84 197 ASP A N 1
ATOM 1531 C CA . ASP A 1 197 ? -41.204 -10.582 66.560 1.00 62.84 197 ASP A CA 1
ATOM 1532 C C . ASP A 1 197 ? -42.080 -10.783 65.322 1.00 62.84 197 ASP A C 1
ATOM 1534 O O . ASP A 1 197 ? -42.938 -9.967 64.981 1.00 62.84 197 ASP A O 1
ATOM 1538 N N . ARG A 1 198 ? -41.786 -11.862 64.598 1.00 60.56 198 ARG A N 1
ATOM 1539 C CA . ARG A 1 198 ? -42.401 -12.196 63.317 1.00 60.56 198 ARG A CA 1
ATOM 1540 C C . ARG A 1 198 ? -43.662 -13.060 63.483 1.00 60.56 198 ARG A C 1
ATOM 1542 O O . ARG A 1 198 ? -44.056 -13.699 62.515 1.00 60.56 198 ARG A O 1
ATOM 1549 N N . ASN A 1 199 ? -44.274 -13.089 64.675 1.00 54.53 199 ASN A N 1
ATOM 1550 C CA . ASN A 1 199 ? -45.468 -13.884 64.990 1.00 54.53 199 ASN A CA 1
ATOM 1551 C C . ASN A 1 199 ? -46.587 -13.064 65.665 1.00 54.53 199 ASN A C 1
ATOM 1553 O O . ASN A 1 199 ? -47.104 -13.436 66.722 1.00 54.53 199 ASN A O 1
ATOM 1557 N N . ARG A 1 200 ? -47.029 -11.980 65.021 1.00 51.44 200 ARG A N 1
ATOM 1558 C CA . ARG A 1 200 ? -48.375 -11.444 65.257 1.00 51.44 200 ARG A CA 1
ATOM 1559 C C . ARG A 1 200 ? -49.170 -11.397 63.954 1.00 51.44 200 ARG A C 1
ATOM 1561 O O . ARG A 1 200 ? -48.772 -10.701 63.024 1.00 51.44 200 ARG A O 1
ATOM 1568 N N . ASP A 1 201 ? -50.283 -12.127 64.019 1.00 54.75 201 ASP A N 1
ATOM 1569 C CA . ASP A 1 201 ? -51.458 -12.216 63.140 1.00 54.75 201 ASP A CA 1
ATOM 1570 C C . ASP A 1 201 ? -51.419 -13.256 62.005 1.00 54.75 201 ASP A C 1
ATOM 1572 O O . ASP A 1 201 ? -50.749 -13.050 60.969 1.00 54.75 201 ASP A O 1
#

Foldseek 3Di:
DDPLLVVLLVVLVVLLVQLVVQLVVVLVVLVVVVVVCVVVVDDDDPVVVVVSVLSLLLSLLSNLLSLLSNLLAPVNLVSLVVSLVSLVVCLVVCVVVPPDPDPVSVVVNVVSVVVSVVSVVSNVSSVVCVVVVVGDYCVPCVSNVVSVVVSVVSSVVSVVSVVVSPPPPPPPPPDPPPPPPPPDPPPVVVVPPDPPPPDDD

Radius of gyration: 28.19 Å; chains: 1; bounding box: 74×28×93 Å